Protein AF-A0A1J7IAU1-F1 (afdb_monomer_lite)

InterPro domains:
  IPR002076 ELO family [PF01151] (78-174)

Foldseek 3Di:
DDDPPPDDPDDLVVVLVVLLVVLVVLLVVLLVCCVVPNADPCLLVVLLVCLVVLLVVLVVLLVCLVVPDPVCLLVSLVVLLVVLSVCSVNSSSCSNRVHDDDPVNVVCSSCVSVVSCCDRNPVNPPVSLLSSLVSVLSSLVSCVSNPVVVSVVVNVVSVVVSVVVVVVSVVVVVVVVVVVVVVVVVVVVVVVVVVCVVVVD

pLDDT: mean 90.53, std 12.37, range [31.61, 98.25]

Secondary structure (DSSP, 8-state):
--------SS-HHHHHHHHHHHHHHHHHHHHHHHHHH---TTHHHHHHHHHHHHHHHHHHHHHHHHT--TTTHHHHHHHHHHHHHHTHHHHHHHHHTTPPPPHHHHHHHHHHHHHHIIIIIIS-TTHHHHHHHHHHHHHHHHHHHHT-GGGGGHHHHHHHHHHHHHHHHHHHHHHHHHHHHHHHHHHHHHHHHHHHHHH--

Radius of gyration: 22.15 Å; chains: 1; bounding box: 59×46×63 Å

Structure (mmCIF, N/CA/C/O backbone):
data_AF-A0A1J7IAU1-F1
#
_entry.id   AF-A0A1J7IAU1-F1
#
loop_
_atom_site.group_PDB
_atom_site.id
_atom_site.type_symbol
_atom_site.label_atom_id
_atom_site.label_alt_id
_atom_site.label_comp_id
_atom_site.label_asym_id
_atom_site.label_entity_id
_atom_site.label_seq_id
_atom_site.pdbx_PDB_ins_code
_atom_site.Cartn_x
_atom_site.Cartn_y
_atom_site.Cartn_z
_atom_site.occupancy
_atom_site.B_iso_or_equiv
_atom_site.auth_seq_id
_atom_site.auth_comp_id
_atom_site.auth_asym_id
_atom_site.auth_atom_id
_atom_site.pdbx_PDB_model_num
ATOM 1 N N . MET A 1 1 ? 28.332 2.937 -19.227 1.00 37.44 1 MET A N 1
ATOM 2 C CA . MET A 1 1 ? 28.178 3.819 -18.052 1.00 37.44 1 MET A CA 1
ATOM 3 C C . MET A 1 1 ? 27.696 2.945 -16.903 1.00 37.44 1 MET A C 1
ATOM 5 O O . MET A 1 1 ? 26.558 2.497 -16.932 1.00 37.44 1 MET A O 1
ATOM 9 N N . GLN A 1 2 ? 28.599 2.550 -16.002 1.00 31.61 2 GLN A N 1
ATOM 10 C CA . GLN A 1 2 ? 28.252 1.705 -14.857 1.00 31.61 2 GLN A CA 1
ATOM 11 C C . GLN A 1 2 ? 27.422 2.539 -13.883 1.00 31.61 2 GLN A C 1
ATOM 13 O O . GLN A 1 2 ? 27.895 3.551 -13.377 1.00 31.61 2 GLN A O 1
ATOM 18 N N . VAL A 1 3 ? 26.171 2.137 -13.664 1.00 41.84 3 VAL A N 1
ATOM 19 C CA . VAL A 1 3 ? 25.361 2.666 -12.569 1.00 41.84 3 VAL A CA 1
ATOM 20 C C . VAL A 1 3 ? 26.011 2.163 -11.289 1.00 41.84 3 VAL A C 1
ATOM 22 O O . VAL A 1 3 ? 25.960 0.971 -10.987 1.00 41.84 3 VAL A O 1
ATOM 25 N N . GLU A 1 4 ? 26.681 3.066 -10.585 1.00 38.38 4 GLU A N 1
ATOM 26 C CA . GLU A 1 4 ? 27.197 2.838 -9.245 1.00 38.38 4 GLU A CA 1
ATOM 27 C C . GLU A 1 4 ? 26.042 2.314 -8.381 1.00 38.38 4 GLU A C 1
ATOM 29 O O . GLU A 1 4 ? 25.075 3.026 -8.091 1.00 38.38 4 GLU A O 1
ATOM 34 N N . ARG A 1 5 ? 26.088 1.020 -8.032 1.00 44.56 5 ARG A N 1
ATOM 35 C CA . ARG A 1 5 ? 25.182 0.438 -7.042 1.00 44.56 5 ARG A CA 1
ATOM 36 C C . ARG A 1 5 ? 25.552 1.078 -5.714 1.00 44.56 5 ARG A C 1
ATOM 38 O O . ARG A 1 5 ? 26.423 0.576 -5.011 1.00 44.56 5 ARG A O 1
ATOM 45 N N . THR A 1 6 ? 24.908 2.191 -5.382 1.00 46.19 6 THR A N 1
ATOM 46 C CA . THR A 1 6 ? 24.944 2.739 -4.030 1.00 46.19 6 THR A CA 1
ATOM 47 C C . THR A 1 6 ? 24.434 1.645 -3.096 1.00 46.19 6 THR A C 1
ATOM 49 O O . THR A 1 6 ? 23.254 1.290 -3.089 1.00 46.19 6 THR A O 1
ATOM 52 N N . ALA A 1 7 ? 25.369 1.009 -2.391 1.00 45.41 7 ALA A N 1
ATOM 53 C CA . ALA A 1 7 ? 25.083 -0.062 -1.459 1.00 45.41 7 ALA A CA 1
ATOM 54 C C . ALA A 1 7 ? 24.147 0.494 -0.384 1.00 45.41 7 ALA A C 1
ATOM 56 O O . ALA A 1 7 ? 24.512 1.374 0.395 1.00 45.41 7 ALA A O 1
ATOM 57 N N . ILE A 1 8 ? 22.903 0.025 -0.380 1.00 51.62 8 ILE A N 1
ATOM 58 C CA . ILE A 1 8 ? 21.940 0.389 0.651 1.00 51.62 8 ILE A CA 1
ATOM 59 C C . ILE A 1 8 ? 22.409 -0.305 1.938 1.00 51.62 8 ILE A C 1
ATOM 61 O O . ILE A 1 8 ? 22.539 -1.529 1.928 1.00 51.62 8 ILE A O 1
ATOM 65 N N . PRO A 1 9 ? 22.616 0.413 3.054 1.00 52.91 9 PRO A N 1
ATOM 66 C CA . PRO A 1 9 ? 23.098 -0.186 4.302 1.00 52.91 9 PRO A CA 1
ATOM 67 C C . PRO A 1 9 ? 22.097 -1.150 4.968 1.00 52.91 9 PRO A C 1
ATOM 69 O O . PRO A 1 9 ? 22.443 -1.814 5.939 1.00 52.91 9 PRO A O 1
ATOM 72 N N . TYR A 1 10 ? 20.865 -1.259 4.455 1.00 64.06 10 TYR A N 1
ATOM 73 C CA . TYR A 1 10 ? 19.797 -2.083 5.022 1.00 64.06 10 TYR A CA 1
ATOM 74 C C . TYR A 1 10 ? 19.151 -2.952 3.948 1.00 64.06 10 TYR A C 1
ATOM 76 O O . TYR A 1 10 ? 18.744 -2.448 2.901 1.00 64.06 10 TYR A O 1
ATOM 84 N N . SER A 1 11 ? 19.028 -4.251 4.231 1.00 83.19 11 SER A N 1
ATOM 85 C CA . SER A 1 11 ? 18.347 -5.210 3.360 1.00 83.19 11 SER A CA 1
ATOM 86 C C . SER A 1 11 ? 16.840 -4.919 3.321 1.00 83.19 11 SER A C 1
ATOM 88 O O . SER A 1 11 ? 16.181 -5.078 4.353 1.00 83.19 11 SER A O 1
ATOM 90 N N . PRO A 1 12 ? 16.264 -4.540 2.159 1.00 87.38 12 PRO A N 1
ATOM 91 C CA . PRO A 1 12 ? 14.828 -4.299 2.031 1.00 87.38 12 PRO A CA 1
ATOM 92 C C . PRO A 1 12 ? 13.988 -5.497 2.486 1.00 87.38 12 PRO A C 1
ATOM 94 O O . PRO A 1 12 ? 12.984 -5.306 3.158 1.00 87.38 12 PRO A O 1
ATOM 97 N N . VAL A 1 13 ? 14.456 -6.726 2.232 1.00 92.69 13 VAL A N 1
ATOM 98 C CA . VAL A 1 13 ? 13.825 -7.969 2.711 1.00 92.69 13 VAL A CA 1
ATOM 99 C C . VAL A 1 13 ? 13.744 -8.003 4.236 1.00 92.69 13 VAL A C 1
ATOM 101 O O . VAL A 1 13 ? 12.664 -8.207 4.787 1.00 92.69 13 VAL A O 1
ATOM 104 N N . ALA A 1 14 ? 14.867 -7.782 4.927 1.00 93.06 14 ALA A N 1
ATOM 105 C CA . ALA A 1 14 ? 14.900 -7.784 6.388 1.00 93.06 14 ALA A CA 1
ATOM 106 C C . ALA A 1 14 ? 13.983 -6.695 6.966 1.00 93.06 14 ALA A C 1
ATOM 108 O O . ALA A 1 14 ? 13.225 -6.955 7.899 1.00 93.06 14 ALA A O 1
ATOM 109 N N . THR A 1 15 ? 13.991 -5.493 6.379 1.00 92.25 15 THR A N 1
ATOM 110 C CA . THR A 1 15 ? 13.094 -4.408 6.790 1.00 92.25 15 THR A CA 1
ATOM 111 C C . THR A 1 15 ? 11.623 -4.787 6.602 1.00 92.25 15 THR A C 1
ATOM 113 O O . THR A 1 15 ? 10.848 -4.626 7.545 1.00 92.25 15 THR A O 1
ATOM 116 N N . THR A 1 16 ? 11.224 -5.318 5.441 1.00 95.12 16 THR A N 1
ATOM 117 C CA . THR A 1 16 ? 9.840 -5.760 5.189 1.00 95.12 16 THR A CA 1
ATOM 118 C C . THR A 1 16 ? 9.427 -6.876 6.148 1.00 95.12 16 THR A C 1
ATOM 120 O O . THR A 1 16 ? 8.320 -6.832 6.688 1.00 95.12 16 THR A O 1
ATOM 123 N N . LEU A 1 17 ? 10.317 -7.836 6.425 1.00 96.75 17 LEU A N 1
ATOM 124 C CA . LEU A 1 17 ? 10.063 -8.921 7.373 1.00 96.75 17 LEU A CA 1
ATOM 125 C C . LEU A 1 17 ? 9.806 -8.384 8.781 1.00 96.75 17 LEU A C 1
ATOM 127 O O . LEU A 1 17 ? 8.772 -8.691 9.368 1.00 96.75 17 LEU A O 1
ATOM 131 N N . VAL A 1 18 ? 10.707 -7.546 9.301 1.00 96.62 18 VAL A N 1
ATOM 132 C CA . VAL A 1 18 ? 10.579 -6.964 10.645 1.00 96.62 18 VAL A CA 1
ATOM 133 C C . VAL A 1 18 ? 9.274 -6.184 10.777 1.00 96.62 18 VAL A C 1
ATOM 135 O O . VAL A 1 18 ? 8.532 -6.405 11.730 1.00 96.62 18 VAL A O 1
ATOM 138 N N . HIS A 1 19 ? 8.940 -5.332 9.804 1.00 96.88 19 HIS A N 1
ATOM 139 C CA . HIS A 1 19 ? 7.684 -4.579 9.849 1.00 96.88 19 HIS A CA 1
ATOM 140 C C . HIS A 1 19 ? 6.458 -5.490 9.778 1.00 96.88 19 HIS A C 1
ATOM 142 O O . HIS A 1 19 ? 5.481 -5.231 10.469 1.00 96.88 19 HIS A O 1
ATOM 148 N N . THR A 1 20 ? 6.510 -6.565 8.987 1.00 97.81 20 THR A N 1
ATOM 149 C CA . THR A 1 20 ? 5.417 -7.545 8.898 1.00 97.81 20 THR A CA 1
ATOM 150 C C . THR A 1 20 ? 5.223 -8.282 10.222 1.00 97.81 20 THR A C 1
ATOM 152 O O . THR A 1 20 ? 4.094 -8.421 10.681 1.00 97.81 20 THR A O 1
ATOM 155 N N . LEU A 1 21 ? 6.308 -8.708 10.874 1.00 98.06 21 LEU A N 1
ATOM 156 C CA . LEU A 1 21 ? 6.245 -9.378 12.176 1.00 98.06 21 LEU A CA 1
ATOM 157 C C . LEU A 1 21 ? 5.702 -8.447 13.264 1.00 98.06 21 LEU A C 1
ATOM 159 O O . LEU A 1 21 ? 4.800 -8.831 14.007 1.00 98.06 21 LEU A O 1
ATOM 163 N N . VAL A 1 22 ? 6.204 -7.209 13.320 1.00 98.06 22 VAL A N 1
ATOM 164 C CA . VAL A 1 22 ? 5.699 -6.180 14.241 1.00 98.06 22 VAL A CA 1
ATOM 165 C C . VAL A 1 22 ? 4.220 -5.907 13.975 1.00 98.06 22 VAL A C 1
ATOM 167 O O . VAL A 1 22 ? 3.431 -5.862 14.913 1.00 98.06 22 VAL A O 1
ATOM 170 N N . PHE A 1 23 ? 3.821 -5.782 12.710 1.00 97.75 23 PHE A N 1
ATOM 171 C CA . PHE A 1 23 ? 2.429 -5.587 12.325 1.00 97.75 23 PHE A CA 1
ATOM 172 C C . PHE A 1 23 ? 1.523 -6.731 12.795 1.00 97.75 23 PHE A C 1
ATOM 174 O O . PHE A 1 23 ? 0.514 -6.466 13.444 1.00 97.75 23 PHE A O 1
ATOM 181 N N . VAL A 1 24 ? 1.882 -7.988 12.520 1.00 97.94 24 VAL A N 1
ATOM 182 C CA . VAL A 1 24 ? 1.087 -9.161 12.925 1.00 97.94 24 VAL A CA 1
ATOM 183 C C . VAL A 1 24 ? 0.973 -9.251 14.447 1.00 97.94 24 VAL A C 1
ATOM 185 O O . VAL A 1 24 ? -0.111 -9.523 14.968 1.00 97.94 24 VAL A O 1
ATOM 188 N N . LEU A 1 25 ? 2.060 -8.971 15.172 1.00 98.12 25 LEU A N 1
ATOM 189 C CA . LEU A 1 25 ? 2.049 -8.916 16.632 1.00 98.12 25 LEU A CA 1
ATOM 190 C C . LEU A 1 25 ? 1.088 -7.832 17.143 1.00 98.12 25 LEU A C 1
ATOM 192 O O . LEU A 1 25 ? 0.209 -8.124 17.953 1.00 98.12 25 LEU A O 1
ATOM 196 N N . LEU A 1 26 ? 1.220 -6.598 16.647 1.00 97.69 26 LEU A N 1
ATOM 197 C CA . LEU A 1 26 ? 0.366 -5.475 17.043 1.00 97.69 26 LEU A CA 1
ATOM 198 C C . LEU A 1 26 ? -1.101 -5.727 16.706 1.00 97.69 26 LEU A C 1
ATOM 200 O O . LEU A 1 26 ? -1.972 -5.442 17.525 1.00 97.69 26 LEU A O 1
ATOM 204 N N . TRP A 1 27 ? -1.381 -6.285 15.530 1.00 97.19 27 TRP A N 1
ATOM 205 C CA . TRP A 1 27 ? -2.735 -6.651 15.142 1.00 97.19 27 TRP A CA 1
ATOM 206 C C . TRP A 1 27 ? -3.300 -7.704 16.098 1.00 97.19 27 TRP A C 1
ATOM 208 O O . TRP A 1 27 ? -4.385 -7.505 16.634 1.00 97.19 27 TRP A O 1
ATOM 218 N N . THR A 1 28 ? -2.555 -8.766 16.406 1.00 96.25 28 THR A N 1
ATOM 219 C CA . THR A 1 28 ? -3.011 -9.813 17.336 1.00 96.25 28 THR A CA 1
ATOM 220 C C . THR A 1 28 ? -3.329 -9.242 18.721 1.00 96.25 28 THR A C 1
ATOM 222 O O . THR A 1 28 ? -4.386 -9.532 19.285 1.00 96.25 28 THR A O 1
ATOM 225 N N . ILE A 1 29 ? -2.454 -8.377 19.246 1.00 96.44 29 ILE A N 1
ATOM 226 C CA . ILE A 1 29 ? -2.650 -7.704 20.537 1.00 96.44 29 ILE A CA 1
ATOM 227 C C . ILE A 1 29 ? -3.893 -6.807 20.502 1.00 96.44 29 ILE A C 1
ATOM 229 O O . ILE A 1 29 ? -4.738 -6.895 21.393 1.00 96.44 29 ILE A O 1
ATOM 233 N N . LEU A 1 30 ? -4.031 -5.959 19.479 1.00 95.44 30 LEU A N 1
ATOM 234 C CA . LEU A 1 30 ? -5.175 -5.054 19.347 1.00 95.44 30 LEU A CA 1
ATOM 235 C C . LEU A 1 30 ? -6.486 -5.810 19.155 1.00 95.44 30 LEU A C 1
ATOM 237 O O . LEU A 1 30 ? -7.502 -5.394 19.704 1.00 95.44 30 LEU A O 1
ATOM 241 N N . GLN A 1 31 ? -6.467 -6.911 18.406 1.00 94.62 31 GLN A N 1
ATOM 242 C CA . GLN A 1 31 ? -7.638 -7.748 18.183 1.00 94.62 31 GLN A CA 1
ATOM 243 C C . GLN A 1 31 ? -8.091 -8.354 19.504 1.00 94.62 31 GLN A C 1
ATOM 245 O O . GLN A 1 31 ? -9.257 -8.211 19.859 1.00 94.62 31 GLN A O 1
ATOM 250 N N . HIS A 1 32 ? -7.164 -8.955 20.255 1.00 94.69 32 HIS A N 1
ATOM 251 C CA . HIS A 1 32 ? -7.456 -9.515 21.569 1.00 94.69 32 HIS A CA 1
ATOM 252 C C . HIS A 1 32 ? -7.977 -8.448 22.541 1.00 94.69 32 HIS A C 1
ATOM 254 O O . HIS A 1 32 ? -8.971 -8.662 23.234 1.00 94.69 32 HIS A O 1
ATOM 260 N N . TYR A 1 33 ? -7.349 -7.269 22.567 1.00 94.69 33 TYR A N 1
ATOM 261 C CA . TYR A 1 33 ? -7.807 -6.165 23.403 1.00 94.69 33 TYR A CA 1
ATOM 262 C C . TYR A 1 33 ? -9.226 -5.725 23.030 1.00 94.69 33 TYR A C 1
ATOM 264 O O . TYR A 1 33 ? -10.085 -5.664 23.907 1.00 94.69 33 TYR A O 1
ATOM 272 N N . ALA A 1 34 ? -9.483 -5.462 21.745 1.00 93.31 34 ALA A N 1
ATOM 273 C CA . ALA A 1 34 ? -10.767 -4.966 21.261 1.00 93.31 34 ALA A CA 1
ATOM 274 C C . ALA A 1 34 ? -11.903 -5.975 21.476 1.00 93.31 34 ALA A C 1
ATOM 276 O O . ALA A 1 34 ? -13.028 -5.571 21.765 1.00 93.31 34 ALA A O 1
ATOM 277 N N . THR A 1 35 ? -11.623 -7.281 21.385 1.00 92.31 35 THR A N 1
ATOM 278 C CA . THR A 1 35 ? -12.614 -8.324 21.694 1.00 92.31 35 THR A CA 1
ATOM 279 C C . THR A 1 35 ? -12.914 -8.433 23.184 1.00 92.31 35 THR A C 1
ATOM 281 O O . THR A 1 35 ? -14.044 -8.743 23.544 1.00 92.31 35 THR A O 1
ATOM 284 N N . SER A 1 36 ? -11.928 -8.172 24.045 1.00 94.69 36 SER A N 1
ATOM 285 C CA . SER A 1 36 ? -12.069 -8.329 25.499 1.00 94.69 36 SER A CA 1
ATOM 286 C C . SER A 1 36 ? -12.600 -7.069 26.194 1.00 94.69 36 SER A C 1
ATOM 288 O O . SER A 1 36 ? -13.332 -7.173 27.171 1.00 94.69 36 SER A O 1
ATOM 290 N N . HIS A 1 37 ? -12.248 -5.880 25.699 1.00 94.81 37 HIS A N 1
ATOM 291 C CA . HIS A 1 37 ? -12.531 -4.592 26.352 1.00 94.81 37 HIS A CA 1
ATOM 292 C C . HIS A 1 37 ? -13.405 -3.654 25.506 1.00 94.81 37 HIS A C 1
ATOM 294 O O . HIS A 1 37 ? -13.801 -2.588 25.976 1.00 94.81 37 HIS A O 1
ATOM 300 N N . GLY A 1 38 ? -13.722 -4.037 24.267 1.00 93.38 38 GLY A N 1
ATOM 301 C CA . GLY A 1 38 ? -14.431 -3.189 23.315 1.00 93.38 38 GLY A CA 1
ATOM 302 C C . GLY A 1 38 ? -13.515 -2.218 22.552 1.00 93.38 38 GLY A C 1
ATOM 303 O O . GLY A 1 38 ? -12.299 -2.182 22.756 1.00 93.38 38 GLY A O 1
ATOM 304 N N . PRO A 1 39 ? -14.085 -1.438 21.616 1.00 94.56 39 PRO A N 1
ATOM 305 C CA . PRO A 1 39 ? -13.323 -0.547 20.747 1.00 94.56 39 PRO A CA 1
ATOM 306 C C . PRO A 1 39 ? -12.791 0.687 21.477 1.00 94.56 39 PRO A C 1
ATOM 308 O O . PRO A 1 39 ? -13.434 1.234 22.373 1.00 94.56 39 PRO A O 1
ATOM 311 N N . PHE A 1 40 ? -11.668 1.221 20.997 1.00 93.69 40 PHE A N 1
ATOM 312 C CA . PHE A 1 40 ? -11.156 2.502 21.476 1.00 93.69 40 PHE A CA 1
ATOM 313 C C . PHE A 1 40 ? -12.093 3.645 21.038 1.00 93.69 40 PHE A C 1
ATOM 315 O O . PHE A 1 40 ? -12.313 3.823 19.832 1.00 93.69 40 PHE A O 1
ATOM 322 N N . PRO A 1 41 ? -12.585 4.498 21.959 1.00 90.56 41 PRO A N 1
ATOM 323 C CA . PRO A 1 41 ? -13.563 5.544 21.631 1.00 90.56 41 PRO A CA 1
ATOM 324 C C . PRO A 1 41 ? -13.095 6.530 20.549 1.00 90.56 41 PRO A C 1
ATOM 326 O O . PRO A 1 41 ? -13.892 7.053 19.769 1.00 90.56 41 PRO A O 1
ATOM 329 N N . VAL A 1 42 ? -11.785 6.779 20.481 1.00 93.75 42 VAL A N 1
ATOM 330 C CA . VAL A 1 42 ? -11.178 7.774 19.584 1.00 93.75 42 VAL A CA 1
ATOM 331 C C . VAL A 1 42 ? -10.729 7.162 18.246 1.00 93.75 42 VAL A C 1
ATOM 333 O O . VAL A 1 42 ? -10.524 7.898 17.279 1.00 93.75 42 VAL A O 1
ATOM 336 N N . ALA A 1 43 ? -10.655 5.829 18.124 1.00 93.62 43 ALA A N 1
ATOM 337 C CA . ALA A 1 43 ? -10.091 5.160 16.945 1.00 93.62 43 ALA A CA 1
ATOM 338 C C . ALA A 1 43 ? -10.793 5.544 15.636 1.00 93.62 43 ALA A C 1
ATOM 340 O O . ALA A 1 43 ? -10.133 5.791 14.630 1.00 93.62 43 ALA A O 1
ATOM 341 N N . ARG A 1 44 ? -12.124 5.694 15.646 1.00 92.06 44 ARG A N 1
ATOM 342 C CA . ARG A 1 44 ? -12.883 6.120 14.455 1.00 92.06 44 ARG A CA 1
ATOM 343 C C . ARG A 1 44 ? -12.525 7.536 14.001 1.00 92.06 44 ARG A C 1
ATOM 345 O O . ARG A 1 44 ? -12.490 7.801 12.803 1.00 92.06 44 ARG A O 1
ATOM 352 N N . ARG A 1 45 ? -12.269 8.453 14.942 1.00 94.00 45 ARG A N 1
ATOM 353 C CA . ARG A 1 45 ? -11.871 9.835 14.623 1.00 94.00 45 ARG A CA 1
ATOM 354 C C . ARG A 1 45 ? -10.450 9.866 14.068 1.00 94.00 45 ARG A C 1
ATOM 356 O O . ARG A 1 45 ? -10.225 10.514 13.052 1.00 94.00 45 ARG A O 1
ATOM 363 N N . ILE A 1 46 ? -9.537 9.117 14.690 1.00 94.31 46 ILE A N 1
ATOM 364 C CA . ILE A 1 46 ? -8.154 8.968 14.218 1.00 94.31 46 ILE A CA 1
ATOM 365 C C . ILE A 1 46 ? -8.130 8.362 12.816 1.00 94.31 46 ILE A C 1
ATOM 367 O O . ILE A 1 46 ? -7.487 8.925 11.941 1.00 94.31 46 ILE A O 1
ATOM 371 N N . SER A 1 47 ? -8.882 7.284 12.574 1.00 94.56 47 SER A N 1
ATOM 372 C CA . SER A 1 47 ? -8.970 6.644 11.256 1.00 94.56 47 SER A CA 1
ATOM 373 C C . SER A 1 47 ? -9.465 7.623 10.187 1.00 94.56 47 SER A C 1
ATOM 375 O O . SER A 1 47 ? -8.837 7.759 9.143 1.00 94.56 47 SER A O 1
ATOM 377 N N . LYS A 1 48 ? -10.524 8.400 10.460 1.00 95.56 48 LYS A N 1
ATOM 378 C CA . LYS A 1 48 ? -10.993 9.438 9.524 1.00 95.56 48 LYS A CA 1
ATOM 379 C C . LYS A 1 48 ? -9.926 10.490 9.229 1.00 95.56 48 LYS A C 1
ATOM 381 O O . LYS A 1 48 ? -9.702 10.800 8.064 1.00 95.56 48 LYS A O 1
ATOM 386 N N . LEU A 1 49 ? -9.276 11.031 10.262 1.00 95.81 49 LEU A N 1
ATOM 387 C CA . LEU A 1 49 ? -8.225 12.035 10.088 1.00 95.81 49 LEU A CA 1
ATOM 388 C C . LEU A 1 49 ? -7.046 11.474 9.284 1.00 95.81 49 LEU A C 1
ATOM 390 O O . LEU A 1 49 ? -6.593 12.112 8.338 1.00 95.81 49 LEU A O 1
ATOM 394 N N . HIS A 1 50 ? -6.601 10.264 9.625 1.00 95.81 50 HIS A N 1
ATOM 395 C CA . HIS A 1 50 ? -5.582 9.516 8.893 1.00 95.81 50 HIS A CA 1
ATOM 396 C C . HIS A 1 50 ? -5.946 9.390 7.415 1.00 95.81 50 HIS A C 1
ATOM 398 O O . HIS A 1 50 ? -5.165 9.804 6.568 1.00 95.81 50 HIS A O 1
ATOM 404 N N . ASN A 1 51 ? -7.162 8.938 7.102 1.00 97.00 51 ASN A N 1
ATOM 405 C CA . ASN A 1 51 ? -7.622 8.783 5.723 1.00 97.00 51 ASN A CA 1
ATOM 406 C C . ASN A 1 51 ? -7.648 10.121 4.961 1.00 97.00 51 ASN A C 1
ATOM 408 O O . ASN A 1 51 ? -7.206 10.182 3.816 1.00 97.00 51 ASN A O 1
ATOM 412 N N . ILE A 1 52 ? -8.090 11.219 5.587 1.00 97.31 52 ILE A N 1
ATOM 413 C CA . ILE A 1 52 ? -8.061 12.554 4.960 1.00 97.31 52 ILE A CA 1
ATOM 414 C C . ILE A 1 52 ? -6.623 12.959 4.620 1.00 97.31 52 ILE A C 1
ATOM 416 O O . ILE A 1 52 ? -6.326 13.314 3.478 1.00 97.31 52 ILE A O 1
ATOM 420 N N . LEU A 1 53 ? -5.718 12.885 5.598 1.00 96.56 53 LEU A N 1
ATOM 421 C CA . LEU A 1 53 ? -4.317 13.258 5.405 1.00 96.56 53 LEU A CA 1
ATOM 422 C C . LEU A 1 53 ? -3.655 12.374 4.348 1.00 96.56 53 LEU A C 1
ATOM 424 O O . LEU A 1 53 ? -2.941 12.865 3.477 1.00 96.56 53 LEU A O 1
ATOM 428 N N . TYR A 1 54 ? -3.928 11.075 4.386 1.00 96.31 54 TYR A N 1
ATOM 429 C CA . TYR A 1 54 ? -3.331 10.119 3.473 1.00 96.31 54 TYR A CA 1
ATOM 430 C C . TYR A 1 54 ? -3.837 10.289 2.037 1.00 96.31 54 TYR A C 1
ATOM 432 O O . TYR A 1 54 ? -3.044 10.233 1.097 1.00 96.31 54 TYR A O 1
ATOM 440 N N . SER A 1 55 ? -5.121 10.615 1.858 1.00 97.25 55 SER A N 1
ATOM 441 C CA . SER A 1 55 ? -5.676 11.031 0.567 1.00 97.25 55 SER A CA 1
ATOM 442 C C . SER A 1 55 ? -4.918 12.222 -0.020 1.00 97.25 55 SER A C 1
ATOM 444 O O . SER A 1 55 ? -4.570 12.199 -1.200 1.00 97.25 55 SER A O 1
ATOM 446 N N . ILE A 1 56 ? -4.648 13.252 0.791 1.00 96.88 56 ILE A N 1
ATOM 447 C CA . ILE A 1 56 ? -3.929 14.458 0.357 1.00 96.88 56 ILE A CA 1
ATOM 448 C C . ILE A 1 56 ? -2.477 14.115 0.014 1.00 96.88 56 ILE A C 1
ATOM 450 O O . ILE A 1 56 ? -1.991 14.510 -1.042 1.00 96.88 56 ILE A O 1
ATOM 454 N N . LEU A 1 57 ? -1.796 13.335 0.859 1.00 96.25 57 LEU A N 1
ATOM 455 C CA . LEU A 1 57 ? -0.405 12.925 0.645 1.00 96.25 57 LEU A CA 1
ATOM 456 C C . LEU A 1 57 ? -0.224 12.034 -0.592 1.00 96.25 57 LEU A C 1
ATOM 458 O O . LEU A 1 57 ? 0.854 12.031 -1.184 1.00 96.25 57 LEU A O 1
ATOM 462 N N . ASN A 1 58 ? -1.259 11.306 -1.018 1.00 95.94 58 ASN A N 1
ATOM 463 C CA . ASN A 1 58 ? -1.222 10.494 -2.236 1.00 95.94 58 ASN A CA 1
ATOM 464 C C . ASN A 1 58 ? -1.174 11.319 -3.531 1.00 95.94 58 ASN A C 1
ATOM 466 O O . ASN A 1 58 ? -0.639 10.835 -4.525 1.00 95.94 58 ASN A O 1
ATOM 470 N N . ILE A 1 59 ? -1.603 12.584 -3.524 1.00 96.75 59 ILE A N 1
ATOM 471 C CA . ILE A 1 59 ? -1.529 13.468 -4.700 1.00 96.75 59 ILE A CA 1
ATOM 472 C C . ILE A 1 59 ? -0.074 13.790 -5.101 1.00 96.75 59 ILE A C 1
ATOM 474 O O . ILE A 1 59 ? 0.307 13.490 -6.235 1.00 96.75 59 ILE A O 1
ATOM 478 N N . PRO A 1 60 ? 0.794 14.339 -4.224 1.00 96.12 60 PRO A N 1
ATOM 479 C CA . PRO A 1 60 ? 2.190 14.581 -4.582 1.00 96.12 60 PRO A CA 1
ATOM 480 C C . PRO A 1 60 ? 2.963 13.281 -4.837 1.00 96.12 60 PRO A C 1
ATOM 482 O O . PRO A 1 60 ? 3.892 13.280 -5.639 1.00 96.12 60 PRO A O 1
ATOM 485 N N . ARG A 1 61 ? 2.570 12.153 -4.225 1.00 94.12 61 ARG A N 1
ATOM 486 C CA . ARG A 1 61 ? 3.151 10.830 -4.527 1.00 94.12 61 ARG A CA 1
ATOM 487 C C . ARG A 1 61 ? 2.813 10.367 -5.942 1.00 94.12 61 ARG A C 1
ATOM 489 O O . ARG A 1 61 ? 3.683 9.834 -6.623 1.00 94.12 61 ARG A O 1
ATOM 496 N N . LEU A 1 62 ? 1.583 10.602 -6.399 1.00 96.62 62 LEU A N 1
ATOM 497 C CA . LEU A 1 62 ? 1.204 10.354 -7.786 1.00 96.62 62 LEU A CA 1
ATOM 498 C C . LEU A 1 62 ? 2.061 11.203 -8.733 1.00 96.62 62 LEU A C 1
ATOM 500 O O . LEU A 1 62 ? 2.620 10.672 -9.688 1.00 96.62 62 LEU A O 1
ATOM 504 N N . GLY A 1 63 ? 2.241 12.489 -8.412 1.00 94.88 63 GLY A N 1
ATOM 505 C CA . GLY A 1 63 ? 3.158 13.375 -9.133 1.00 94.88 63 GLY A CA 1
ATOM 506 C C . GLY A 1 63 ? 4.592 12.839 -9.165 1.00 94.88 63 GLY A C 1
ATOM 507 O O . GLY A 1 63 ? 5.191 12.772 -10.231 1.00 94.88 63 GLY A O 1
ATOM 508 N N . LEU A 1 64 ? 5.119 12.375 -8.028 1.00 95.12 64 LEU A N 1
ATOM 509 C CA . LEU A 1 64 ? 6.454 11.776 -7.940 1.00 95.12 64 LEU A CA 1
ATOM 510 C C . LEU A 1 64 ? 6.606 10.559 -8.862 1.00 95.12 64 LEU A C 1
ATOM 512 O O . LEU A 1 64 ? 7.633 10.432 -9.520 1.00 95.12 64 LEU A O 1
ATOM 516 N N . ILE A 1 65 ? 5.607 9.676 -8.930 1.00 95.12 65 ILE A N 1
ATOM 517 C CA . ILE A 1 65 ? 5.652 8.494 -9.805 1.00 95.12 65 ILE A CA 1
ATOM 518 C C . ILE A 1 65 ? 5.624 8.920 -11.275 1.00 95.12 65 ILE A C 1
ATOM 520 O O . ILE A 1 65 ? 6.492 8.508 -12.046 1.00 95.12 65 ILE A O 1
ATOM 524 N N . LEU A 1 66 ? 4.663 9.766 -11.655 1.00 94.94 66 LEU A N 1
ATOM 525 C CA . LEU A 1 66 ? 4.452 10.185 -13.045 1.00 94.94 66 LEU A CA 1
ATOM 526 C C . LEU A 1 66 ? 5.604 11.035 -13.593 1.00 94.94 66 LEU A C 1
ATOM 528 O O . LEU A 1 66 ? 5.933 10.934 -14.770 1.00 94.94 66 LEU A O 1
ATOM 532 N N . LEU A 1 67 ? 6.226 11.849 -12.739 1.00 93.75 67 LEU A N 1
ATOM 533 C CA . LEU A 1 67 ? 7.296 12.778 -13.110 1.00 93.75 67 LEU A CA 1
ATOM 534 C C . LEU A 1 67 ? 8.692 12.248 -12.758 1.00 93.75 67 LEU A C 1
ATOM 536 O O . LEU A 1 67 ? 9.678 12.979 -12.871 1.00 93.75 67 LEU A O 1
ATOM 540 N N . SER A 1 68 ? 8.803 10.993 -12.311 1.00 90.81 68 SER A N 1
ATOM 541 C CA . SER A 1 68 ? 10.103 10.416 -11.976 1.00 90.81 68 SER A CA 1
ATOM 542 C C . SER A 1 68 ? 11.001 10.302 -13.217 1.00 90.81 68 SER A C 1
ATOM 544 O O . SER A 1 68 ? 10.638 9.730 -14.248 1.00 90.81 68 SER A O 1
ATOM 546 N N . SER A 1 69 ? 12.217 10.827 -13.110 1.00 89.12 69 SER A N 1
ATOM 547 C CA . SER A 1 69 ? 13.295 10.669 -14.082 1.00 89.12 69 SER A CA 1
ATOM 548 C C . SER A 1 69 ? 14.169 9.467 -13.703 1.00 89.12 69 SER A C 1
ATOM 550 O O . SER A 1 69 ? 14.105 8.986 -12.569 1.00 89.12 69 SER A O 1
ATOM 552 N N . PRO A 1 70 ? 15.042 8.975 -14.597 1.00 87.50 70 PRO A N 1
ATOM 553 C CA . PRO A 1 70 ? 15.966 7.890 -14.259 1.00 87.50 70 PRO A CA 1
ATOM 554 C C . PRO A 1 70 ? 16.829 8.165 -13.015 1.00 87.50 70 PRO A C 1
ATOM 556 O O . PRO A 1 70 ? 17.267 7.231 -12.355 1.00 87.50 70 PRO A O 1
ATOM 559 N N . HIS A 1 71 ? 17.055 9.439 -12.670 1.00 86.19 71 HIS A N 1
ATOM 560 C CA . HIS A 1 71 ? 17.897 9.835 -11.537 1.00 86.19 71 H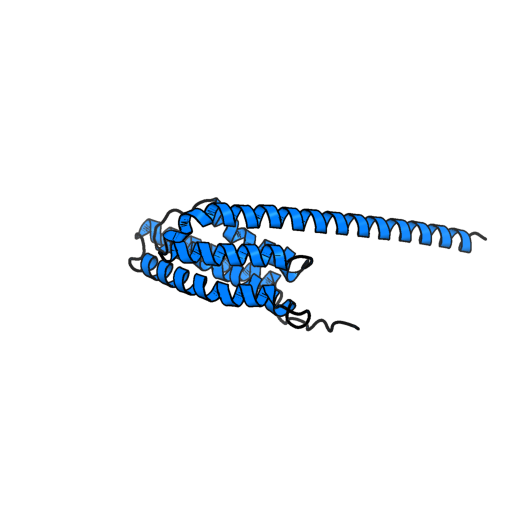IS A CA 1
ATOM 561 C C . HIS A 1 71 ? 17.182 9.691 -10.185 1.00 86.19 71 HIS A C 1
ATOM 563 O O . HIS A 1 71 ? 17.830 9.432 -9.175 1.00 86.19 71 HIS A O 1
ATOM 569 N N . ASN A 1 72 ? 15.853 9.847 -10.144 1.00 90.06 72 ASN A N 1
ATOM 570 C CA . ASN A 1 72 ? 15.061 9.752 -8.911 1.00 90.06 72 ASN A CA 1
ATOM 571 C C . ASN A 1 72 ? 14.129 8.525 -8.874 1.00 90.06 72 ASN A C 1
ATOM 573 O O . ASN A 1 72 ? 13.457 8.303 -7.868 1.00 90.06 72 ASN A O 1
ATOM 577 N N . ASP A 1 73 ? 14.115 7.709 -9.931 1.00 91.75 73 ASP A N 1
ATOM 578 C CA . ASP A 1 73 ? 13.262 6.527 -10.063 1.00 91.75 73 ASP A CA 1
ATOM 579 C C . ASP A 1 73 ? 13.434 5.553 -8.888 1.00 91.75 73 ASP A C 1
ATOM 581 O O . ASP A 1 73 ? 12.455 5.094 -8.302 1.00 91.75 73 ASP A O 1
ATOM 585 N N . PHE A 1 74 ? 14.674 5.304 -8.468 1.00 91.69 74 PHE A N 1
ATOM 586 C CA . PHE A 1 74 ? 14.950 4.443 -7.320 1.00 91.69 74 PHE A CA 1
ATOM 587 C C . PHE A 1 74 ? 14.358 4.988 -6.009 1.00 91.69 74 PHE A C 1
ATOM 589 O O . PHE A 1 74 ? 13.784 4.240 -5.215 1.00 91.69 74 PHE A O 1
ATOM 596 N N . LEU A 1 75 ? 14.449 6.303 -5.790 1.00 92.00 75 LEU A N 1
ATOM 597 C CA . LEU A 1 75 ? 13.849 6.949 -4.625 1.00 92.00 75 LEU A CA 1
ATOM 598 C C . LEU A 1 75 ? 12.317 6.865 -4.678 1.00 92.00 75 LEU A C 1
ATOM 600 O O . LEU A 1 75 ? 11.697 6.518 -3.673 1.00 92.00 75 LEU A O 1
ATOM 604 N N . ALA A 1 76 ? 11.714 7.115 -5.844 1.00 95.12 76 ALA A N 1
ATOM 605 C CA . ALA A 1 76 ? 10.270 7.008 -6.046 1.00 95.12 76 ALA A CA 1
ATOM 606 C C . ALA A 1 76 ? 9.758 5.591 -5.740 1.00 95.12 76 ALA A C 1
ATOM 608 O O . ALA A 1 76 ? 8.781 5.429 -5.006 1.00 95.12 76 ALA A O 1
ATOM 609 N N . ARG A 1 77 ? 10.471 4.563 -6.212 1.00 95.44 77 ARG A N 1
ATOM 610 C CA . ARG A 1 77 ? 10.191 3.151 -5.918 1.00 95.44 77 ARG A CA 1
ATOM 611 C C . ARG A 1 77 ? 10.285 2.819 -4.434 1.00 95.44 77 ARG A C 1
ATOM 613 O O . ARG A 1 77 ? 9.401 2.159 -3.890 1.00 95.44 77 ARG A O 1
ATOM 620 N N . ARG A 1 78 ? 11.335 3.294 -3.757 1.00 93.94 78 ARG A N 1
ATOM 621 C CA . ARG A 1 78 ? 11.501 3.095 -2.309 1.00 93.94 78 ARG A CA 1
ATOM 622 C C . ARG A 1 78 ? 10.386 3.747 -1.514 1.00 93.94 78 ARG A C 1
ATOM 624 O O . ARG A 1 78 ? 9.830 3.103 -0.631 1.00 93.94 78 ARG A O 1
ATOM 631 N N . ILE A 1 79 ? 10.044 4.990 -1.838 1.00 94.94 79 ILE A N 1
ATOM 632 C CA . ILE A 1 79 ? 8.934 5.698 -1.198 1.00 94.94 79 ILE A CA 1
ATOM 633 C C . ILE A 1 79 ? 7.634 4.920 -1.417 1.00 94.94 79 ILE A C 1
ATOM 635 O O . ILE A 1 79 ? 6.936 4.634 -0.448 1.00 94.94 79 ILE A O 1
ATOM 639 N N . TYR A 1 80 ? 7.352 4.499 -2.654 1.00 96.31 80 TYR A N 1
ATOM 640 C CA . TYR A 1 80 ? 6.176 3.694 -2.984 1.00 96.31 80 TYR A CA 1
ATOM 641 C C . TYR A 1 80 ? 6.091 2.398 -2.163 1.00 96.31 80 TYR A C 1
ATOM 643 O O . TYR A 1 80 ? 5.027 2.076 -1.642 1.00 96.31 80 TYR A O 1
ATOM 651 N N . HIS A 1 81 ? 7.199 1.673 -2.002 1.00 96.75 81 HIS A N 1
ATOM 652 C CA . HIS A 1 81 ? 7.240 0.456 -1.189 1.00 96.75 81 HIS A CA 1
ATOM 653 C C . HIS A 1 81 ? 7.028 0.736 0.310 1.00 96.75 81 HIS A C 1
ATOM 655 O O . HIS A 1 81 ? 6.216 0.072 0.953 1.00 96.75 81 HIS A O 1
ATOM 661 N N . LEU A 1 82 ? 7.702 1.748 0.868 1.00 95.81 82 LEU A N 1
ATOM 662 C CA . LEU A 1 82 ? 7.563 2.123 2.284 1.00 95.81 82 LEU A CA 1
ATOM 663 C C . LEU A 1 82 ? 6.133 2.543 2.636 1.00 95.81 82 LEU A C 1
ATOM 665 O O . LEU A 1 82 ? 5.646 2.255 3.726 1.00 95.81 82 LEU A O 1
ATOM 669 N N . ILE A 1 83 ? 5.440 3.181 1.697 1.00 96.25 83 ILE A N 1
ATOM 670 C CA . ILE A 1 83 ? 4.027 3.539 1.823 1.00 96.25 83 ILE A CA 1
ATOM 671 C C . ILE A 1 83 ? 3.165 2.290 2.025 1.00 96.25 83 ILE A C 1
ATOM 673 O O . ILE A 1 83 ? 2.311 2.313 2.902 1.00 96.25 83 ILE A O 1
ATOM 677 N N . ARG A 1 84 ? 3.429 1.177 1.327 1.00 96.06 84 ARG A N 1
ATOM 678 C CA . ARG A 1 84 ? 2.681 -0.083 1.531 1.00 96.06 84 ARG A CA 1
ATOM 679 C C . ARG A 1 84 ? 2.895 -0.692 2.901 1.00 96.06 84 ARG A C 1
ATOM 681 O O . ARG A 1 84 ? 1.974 -1.275 3.454 1.00 96.06 84 ARG A O 1
ATOM 688 N N . ILE A 1 85 ? 4.089 -0.531 3.460 1.00 96.56 85 ILE A N 1
ATOM 689 C CA . ILE A 1 85 ? 4.353 -0.917 4.849 1.00 96.56 85 ILE A CA 1
ATOM 690 C C . ILE A 1 85 ? 3.569 -0.009 5.805 1.00 96.56 85 ILE A C 1
ATOM 692 O O . ILE A 1 85 ? 2.982 -0.488 6.767 1.00 96.56 85 ILE A O 1
ATOM 696 N N . TYR A 1 86 ? 3.523 1.297 5.537 1.00 96.88 86 TYR A N 1
ATOM 697 C CA . TYR A 1 86 ? 2.753 2.241 6.347 1.00 96.88 86 TYR A CA 1
ATOM 698 C C . TYR A 1 86 ? 1.242 1.937 6.342 1.00 96.88 86 TYR A C 1
ATOM 700 O O . TYR A 1 86 ? 0.584 2.130 7.363 1.00 96.88 86 TYR A O 1
ATOM 708 N N . GLU A 1 87 ? 0.699 1.404 5.243 1.00 97.12 87 GLU A N 1
ATOM 709 C CA . GLU A 1 87 ? -0.717 1.002 5.123 1.00 97.12 87 GLU A CA 1
ATOM 710 C C . GLU A 1 87 ? -1.124 -0.120 6.096 1.00 97.12 87 GLU A C 1
ATOM 712 O O . GLU A 1 87 ? -2.310 -0.319 6.342 1.00 97.12 87 GLU A O 1
ATOM 717 N N . TYR A 1 88 ? -0.176 -0.780 6.774 1.00 97.56 88 TYR A N 1
ATOM 718 C CA . TYR A 1 88 ? -0.487 -1.623 7.935 1.00 97.56 88 TYR A CA 1
ATOM 719 C C . TYR A 1 88 ? -1.298 -0.892 9.017 1.00 97.56 88 TYR A C 1
ATOM 721 O O . TYR A 1 88 ? -2.115 -1.515 9.700 1.00 97.56 88 TYR A O 1
ATOM 729 N N . LEU A 1 89 ? -1.135 0.429 9.150 1.00 96.62 89 LEU A N 1
ATOM 730 C CA . LEU A 1 89 ? -1.938 1.243 10.063 1.00 96.62 89 LEU A CA 1
ATOM 731 C C . LEU A 1 89 ? -3.438 1.196 9.749 1.00 96.62 89 LEU A C 1
ATOM 733 O O . LEU A 1 89 ? -4.249 1.371 10.659 1.00 96.62 89 LEU A O 1
ATOM 737 N N . ASP A 1 90 ? -3.839 0.915 8.511 1.00 96.06 90 ASP A N 1
ATOM 738 C CA . ASP A 1 90 ? -5.255 0.858 8.154 1.00 96.06 90 ASP A CA 1
ATOM 739 C C . ASP A 1 90 ? -5.939 -0.323 8.850 1.00 96.06 90 ASP A C 1
ATOM 741 O O . ASP A 1 90 ? -6.980 -0.160 9.486 1.00 96.06 90 ASP A O 1
ATOM 745 N N . ILE A 1 91 ? -5.300 -1.496 8.847 1.00 96.50 91 ILE A N 1
ATOM 746 C CA . ILE A 1 91 ? -5.775 -2.672 9.589 1.00 96.50 91 ILE A CA 1
ATOM 747 C C . ILE A 1 91 ? -5.782 -2.393 11.093 1.00 96.50 91 ILE A C 1
ATOM 749 O O . ILE A 1 91 ? -6.770 -2.687 11.767 1.00 96.50 91 ILE A O 1
ATOM 753 N N . LEU A 1 92 ? -4.712 -1.793 11.626 1.00 96.50 92 LEU A N 1
ATOM 754 C CA . LEU A 1 92 ? -4.611 -1.506 13.060 1.00 96.50 92 LEU A CA 1
ATOM 755 C C . LEU A 1 92 ? -5.698 -0.519 13.517 1.00 96.50 92 LEU A C 1
ATOM 757 O O . LEU A 1 92 ? -6.291 -0.710 14.579 1.00 96.50 92 LEU A O 1
ATOM 761 N N . THR A 1 93 ? -6.023 0.498 12.712 1.00 95.25 93 THR A N 1
ATOM 762 C CA . THR A 1 93 ? -7.090 1.461 13.035 1.00 95.25 93 THR A CA 1
ATOM 763 C C . THR A 1 93 ? -8.489 0.856 12.902 1.00 95.25 93 THR A C 1
ATOM 765 O O . THR A 1 93 ? -9.344 1.119 13.753 1.00 95.25 93 THR A O 1
ATOM 768 N N . VAL A 1 94 ? -8.727 0.000 11.900 1.00 93.69 94 VAL A N 1
ATOM 769 C CA . VAL A 1 94 ? -9.977 -0.771 11.766 1.00 93.69 94 VAL A CA 1
ATOM 770 C C . VAL A 1 94 ? -10.166 -1.685 12.976 1.00 93.69 94 VAL A C 1
ATOM 772 O O . VAL A 1 94 ? -11.220 -1.630 13.616 1.00 93.69 94 VAL A O 1
ATOM 775 N N . CYS A 1 95 ? -9.125 -2.429 13.354 1.00 95.19 95 CYS A N 1
ATOM 776 C CA . CYS A 1 95 ? -9.107 -3.292 14.531 1.00 95.19 95 CYS A CA 1
ATOM 777 C C . CYS A 1 95 ? -9.401 -2.503 15.817 1.00 95.19 95 CYS A C 1
ATOM 779 O O . CYS A 1 95 ? -10.306 -2.849 16.574 1.00 95.19 95 CYS A O 1
ATOM 781 N N . ALA A 1 96 ? -8.701 -1.384 16.031 1.00 95.06 96 ALA A N 1
ATOM 782 C CA . ALA A 1 96 ? -8.898 -0.521 17.195 1.00 95.06 96 ALA A CA 1
ATOM 783 C C . ALA A 1 96 ? -10.316 0.080 17.261 1.00 95.06 96 ALA A C 1
ATOM 785 O O . ALA A 1 96 ? -10.833 0.355 18.344 1.00 95.06 96 ALA A O 1
ATOM 786 N N . SER A 1 97 ? -10.970 0.275 16.113 1.00 93.50 97 SER A N 1
ATOM 787 C CA . SER A 1 97 ? -12.355 0.755 16.042 1.00 93.50 97 SER A CA 1
ATOM 788 C C . SER A 1 97 ? -13.413 -0.319 16.335 1.00 93.50 97 SER A C 1
ATOM 790 O O . SER A 1 97 ? -14.605 0.008 16.357 1.00 93.50 97 SER A O 1
ATOM 792 N N . GLY A 1 98 ? -12.989 -1.575 16.537 1.00 89.81 98 GLY A N 1
ATOM 793 C CA . GLY A 1 98 ? -13.851 -2.744 16.731 1.00 89.81 98 GLY A CA 1
ATOM 794 C C . GLY A 1 98 ? -14.628 -3.149 15.480 1.00 89.81 98 GLY A C 1
ATOM 795 O O . GLY A 1 98 ? -15.651 -3.820 15.586 1.00 89.81 98 GLY A O 1
ATOM 796 N N . SER A 1 99 ? -14.193 -2.699 14.302 1.00 88.69 99 SER A N 1
ATOM 797 C CA . SER A 1 99 ? -14.858 -3.029 13.042 1.00 88.69 99 SER A CA 1
ATOM 798 C C . SER A 1 99 ? -14.350 -4.376 12.516 1.00 88.69 99 SER A C 1
ATOM 800 O O . SER A 1 99 ? -13.153 -4.650 12.627 1.00 88.69 99 SER A O 1
ATOM 802 N N . PRO A 1 100 ? -15.217 -5.217 11.921 1.00 89.25 100 PRO A N 1
ATOM 803 C CA . PRO A 1 100 ? -14.782 -6.477 11.334 1.00 89.25 100 PRO A CA 1
ATOM 804 C C . PRO A 1 100 ? -13.823 -6.220 10.168 1.00 89.25 100 PRO A C 1
ATOM 806 O O . PRO A 1 100 ? -14.067 -5.366 9.314 1.00 89.25 100 PRO A O 1
ATOM 809 N N . ILE A 1 101 ? -12.736 -6.986 10.125 1.00 93.06 101 ILE A N 1
ATOM 810 C CA . ILE A 1 101 ? -11.741 -6.915 9.056 1.00 93.06 101 ILE A CA 1
ATOM 811 C C . ILE A 1 101 ? -12.181 -7.856 7.938 1.00 93.06 101 ILE A C 1
ATOM 813 O O . ILE A 1 101 ? -12.282 -9.067 8.129 1.00 93.06 101 ILE A O 1
ATOM 817 N N . ALA A 1 102 ? -12.446 -7.304 6.755 1.00 93.56 102 ALA A N 1
ATOM 818 C CA . ALA A 1 102 ? -12.771 -8.114 5.590 1.00 93.56 102 ALA A CA 1
ATOM 819 C C . ALA A 1 102 ? -11.553 -8.945 5.145 1.00 93.56 102 ALA A C 1
ATOM 821 O O . ALA A 1 102 ? -10.430 -8.441 5.115 1.00 93.56 102 ALA A O 1
ATOM 822 N N . LEU A 1 103 ? -11.775 -10.198 4.728 1.00 94.75 103 LEU A N 1
ATOM 823 C CA . LEU A 1 103 ? -10.689 -11.106 4.333 1.00 94.75 103 LEU A CA 1
ATOM 824 C C . LEU A 1 103 ? -9.816 -10.531 3.208 1.00 94.75 103 LEU A C 1
ATOM 826 O O . LEU A 1 103 ? -8.594 -10.575 3.298 1.00 94.75 103 LEU A O 1
ATOM 830 N N . HIS A 1 104 ? -10.427 -9.954 2.168 1.00 94.06 104 HIS A N 1
ATOM 831 C CA . HIS A 1 104 ? -9.674 -9.364 1.056 1.00 94.06 104 HIS A CA 1
ATOM 832 C C . HIS A 1 104 ? -8.751 -8.227 1.522 1.00 94.06 104 HIS A C 1
ATOM 834 O O . HIS A 1 104 ? -7.647 -8.098 1.012 1.00 94.06 104 HIS A O 1
ATOM 840 N N . PHE A 1 105 ? -9.185 -7.436 2.507 1.00 94.25 105 PHE A N 1
ATOM 841 C CA . PHE A 1 105 ? -8.439 -6.309 3.064 1.00 94.25 105 PHE A CA 1
ATOM 842 C C . PHE A 1 105 ? -7.236 -6.795 3.885 1.00 94.25 105 PHE A C 1
ATOM 844 O O . PHE A 1 105 ? -6.122 -6.310 3.705 1.00 94.25 105 PHE A O 1
ATOM 851 N N . ALA A 1 106 ? -7.444 -7.831 4.703 1.00 95.50 106 ALA A N 1
ATOM 852 C CA . ALA A 1 106 ? -6.386 -8.528 5.430 1.00 95.50 106 ALA A CA 1
ATOM 853 C C . ALA A 1 106 ? -5.324 -9.126 4.496 1.00 95.50 106 ALA A C 1
ATOM 855 O O . ALA A 1 106 ? -4.134 -8.850 4.650 1.00 95.50 106 ALA A O 1
ATOM 856 N N . VAL A 1 107 ? -5.760 -9.928 3.517 1.00 96.81 107 VAL A N 1
ATOM 857 C CA . VAL A 1 107 ? -4.865 -10.570 2.545 1.00 96.81 107 VAL A CA 1
ATOM 858 C C . VAL A 1 107 ? -4.095 -9.509 1.772 1.00 96.81 107 VAL A C 1
ATOM 860 O O . VAL A 1 107 ? -2.871 -9.574 1.717 1.00 96.81 107 VAL A O 1
ATOM 863 N N . HIS A 1 108 ? -4.792 -8.498 1.248 1.00 95.88 108 HIS A N 1
ATOM 864 C CA . HIS A 1 108 ? -4.181 -7.408 0.499 1.00 95.88 108 HIS A CA 1
ATOM 865 C C . HIS A 1 108 ? -3.067 -6.722 1.293 1.00 95.88 108 HIS A C 1
ATOM 867 O O . HIS A 1 108 ? -1.954 -6.597 0.781 1.00 95.88 108 HIS A O 1
ATOM 873 N N . HIS A 1 109 ? -3.321 -6.307 2.536 1.00 96.94 109 HIS A N 1
ATOM 874 C CA . HIS A 1 109 ? -2.301 -5.610 3.315 1.00 96.94 109 HIS A CA 1
ATOM 875 C C . HIS A 1 109 ? -1.153 -6.516 3.737 1.00 96.94 109 HIS A C 1
ATOM 877 O O . HIS A 1 109 ? -0.018 -6.057 3.725 1.00 96.94 109 HIS A O 1
ATOM 883 N N . LEU A 1 110 ? -1.397 -7.800 4.009 1.00 96.75 110 LEU A N 1
ATOM 884 C CA . LEU A 1 110 ? -0.319 -8.734 4.323 1.00 96.75 110 LEU A CA 1
ATOM 885 C C . LEU A 1 110 ? 0.585 -9.009 3.112 1.00 96.75 110 LEU A C 1
ATOM 887 O O . LEU A 1 110 ? 1.797 -9.107 3.270 1.00 96.75 110 LEU A O 1
ATOM 891 N N . THR A 1 111 ? 0.029 -9.126 1.902 1.00 96.81 111 THR A N 1
ATOM 892 C CA . THR A 1 111 ? 0.805 -9.512 0.711 1.00 96.81 111 THR A CA 1
ATOM 893 C C . THR A 1 111 ? 1.421 -8.330 -0.033 1.00 96.81 111 THR A C 1
ATOM 895 O O . THR A 1 111 ? 2.488 -8.469 -0.626 1.00 96.81 111 THR A O 1
ATOM 898 N N . THR A 1 112 ? 0.781 -7.159 -0.038 1.00 96.25 112 THR A N 1
ATOM 899 C CA . THR A 1 112 ? 1.186 -6.029 -0.899 1.00 96.25 112 THR A CA 1
ATOM 900 C C . THR A 1 112 ? 2.603 -5.506 -0.622 1.00 96.25 112 THR A C 1
ATOM 902 O O . THR A 1 112 ? 3.335 -5.259 -1.587 1.00 96.25 112 THR A O 1
ATOM 905 N N . PRO A 1 113 ? 3.078 -5.380 0.633 1.00 97.06 113 PRO A N 1
ATOM 906 C CA . PRO A 1 113 ? 4.470 -5.015 0.896 1.00 97.06 113 PRO A CA 1
ATOM 907 C C . PRO A 1 113 ? 5.466 -5.994 0.264 1.00 97.06 113 PRO A C 1
ATOM 909 O O . PRO A 1 113 ? 6.428 -5.566 -0.367 1.00 97.06 113 PRO A O 1
ATOM 912 N N . TRP A 1 114 ? 5.200 -7.298 0.326 1.00 97.31 114 TRP A N 1
ATOM 913 C CA . TRP A 1 114 ? 6.050 -8.320 -0.293 1.00 97.31 114 TRP A CA 1
ATOM 914 C C . TRP A 1 114 ? 5.990 -8.288 -1.820 1.00 97.31 114 TRP A C 1
ATOM 916 O O . TRP A 1 114 ? 7.021 -8.356 -2.485 1.00 97.31 114 TRP A O 1
ATOM 926 N N . LEU A 1 115 ? 4.800 -8.107 -2.392 1.00 95.06 115 LEU A N 1
ATOM 927 C CA . LEU A 1 115 ? 4.649 -7.981 -3.842 1.00 95.06 115 LEU A CA 1
ATOM 928 C C . LEU A 1 115 ? 5.373 -6.739 -4.374 1.00 95.06 115 LEU A C 1
ATOM 930 O O . LEU A 1 115 ? 6.056 -6.812 -5.393 1.00 95.06 115 LEU A O 1
ATOM 934 N N . THR A 1 116 ? 5.299 -5.610 -3.666 1.00 95.50 116 THR A N 1
ATOM 935 C CA . THR A 1 116 ? 6.020 -4.389 -4.061 1.00 95.50 116 THR A CA 1
ATOM 936 C C . THR A 1 116 ? 7.523 -4.480 -3.822 1.00 95.50 116 THR A C 1
ATOM 938 O O . THR A 1 116 ? 8.290 -3.939 -4.614 1.00 95.50 116 THR A O 1
ATOM 941 N N . LEU A 1 117 ? 7.979 -5.216 -2.810 1.00 95.31 117 LEU A N 1
ATOM 942 C CA . LEU A 1 117 ? 9.393 -5.557 -2.666 1.00 95.31 117 LEU A CA 1
ATOM 943 C C . LEU A 1 117 ? 9.896 -6.291 -3.922 1.00 95.31 117 LEU A C 1
ATOM 945 O O . LEU A 1 117 ? 10.860 -5.858 -4.552 1.00 95.31 117 LEU A O 1
ATOM 949 N N . CYS A 1 118 ? 9.200 -7.349 -4.341 1.00 92.81 118 CYS A N 1
ATOM 950 C CA . CYS A 1 118 ? 9.590 -8.147 -5.501 1.00 92.81 118 CYS A CA 1
ATOM 951 C C . CYS A 1 118 ? 9.470 -7.385 -6.829 1.00 92.81 118 CYS A C 1
ATOM 953 O O . CYS A 1 118 ? 10.410 -7.404 -7.623 1.00 92.81 118 CYS A O 1
ATOM 955 N N . ARG A 1 119 ? 8.339 -6.715 -7.090 1.00 91.56 119 ARG A N 1
ATOM 956 C CA . ARG A 1 119 ? 8.062 -6.097 -8.402 1.00 91.56 119 ARG A CA 1
ATOM 957 C C . ARG A 1 119 ? 8.386 -4.628 -8.532 1.00 91.56 119 ARG A C 1
ATOM 959 O O . ARG A 1 119 ? 8.526 -4.148 -9.645 1.00 91.56 119 ARG A O 1
ATOM 966 N N . VAL A 1 120 ? 8.509 -3.896 -7.436 1.00 93.00 120 VAL A N 1
ATOM 967 C CA . VAL A 1 120 ? 8.887 -2.484 -7.518 1.00 93.00 120 VAL A CA 1
ATOM 968 C C . VAL A 1 120 ? 10.363 -2.325 -7.205 1.00 93.00 120 VAL A C 1
ATOM 970 O O . VAL A 1 120 ? 11.048 -1.638 -7.951 1.00 93.00 120 VAL A O 1
ATOM 973 N N . LEU A 1 121 ? 10.896 -2.984 -6.173 1.00 93.62 121 LEU A N 1
ATOM 974 C CA . LEU A 1 121 ? 12.312 -2.819 -5.821 1.00 93.62 121 LEU A CA 1
ATOM 975 C C . LEU A 1 121 ? 13.250 -3.729 -6.617 1.00 93.62 121 LEU A C 1
ATOM 977 O O . LEU A 1 121 ? 14.255 -3.230 -7.121 1.00 93.62 121 LEU A O 1
ATOM 981 N N . TYR A 1 122 ? 12.935 -5.021 -6.745 1.00 91.12 122 TYR A N 1
ATOM 982 C CA . TYR A 1 122 ? 13.836 -5.976 -7.403 1.00 91.12 122 TYR A CA 1
ATOM 983 C C . TYR A 1 122 ? 13.634 -6.085 -8.918 1.00 91.12 122 TYR A C 1
ATOM 985 O O . TYR A 1 122 ? 14.614 -6.048 -9.654 1.00 91.12 122 TYR A O 1
ATOM 993 N N . ASN A 1 123 ? 12.389 -6.172 -9.390 1.00 90.50 123 ASN A N 1
ATOM 994 C CA . ASN A 1 123 ? 12.066 -6.375 -10.807 1.00 90.50 123 ASN A CA 1
ATOM 995 C C . ASN A 1 123 ? 11.246 -5.202 -11.336 1.00 90.50 123 ASN A C 1
ATOM 997 O O . ASN A 1 123 ? 10.045 -5.337 -11.513 1.00 90.50 123 ASN A O 1
ATOM 1001 N N . SER A 1 124 ? 11.857 -4.030 -11.505 1.00 92.50 124 SER A N 1
ATOM 1002 C CA . SER A 1 124 ? 11.131 -2.759 -11.636 1.00 92.50 124 SER A CA 1
ATOM 1003 C C . SER A 1 124 ? 10.543 -2.445 -13.011 1.00 92.50 124 SER A C 1
ATOM 1005 O O . SER A 1 124 ? 9.945 -1.385 -13.167 1.00 92.50 124 SER A O 1
ATOM 1007 N N . ASP A 1 125 ? 10.695 -3.290 -14.022 1.00 91.06 125 ASP A N 1
ATOM 1008 C CA . ASP A 1 125 ? 10.229 -2.932 -15.364 1.00 91.06 125 ASP A CA 1
ATOM 1009 C C . ASP A 1 125 ? 8.714 -2.683 -15.379 1.00 91.06 125 ASP A C 1
ATOM 1011 O O . ASP A 1 125 ? 7.939 -3.340 -14.677 1.00 91.06 125 ASP A O 1
ATOM 1015 N N . GLY A 1 126 ? 8.298 -1.622 -16.077 1.00 90.12 126 GLY A N 1
ATOM 1016 C CA . GLY A 1 126 ? 6.902 -1.173 -16.161 1.00 90.12 126 GLY A CA 1
ATOM 1017 C C . GLY A 1 126 ? 6.207 -0.800 -14.840 1.00 90.12 126 GLY A C 1
ATOM 1018 O O . GLY A 1 126 ? 5.009 -0.512 -14.860 1.00 90.12 126 GLY A O 1
ATOM 1019 N N . TRP A 1 127 ? 6.918 -0.738 -13.703 1.00 94.19 127 TRP A N 1
ATOM 1020 C CA . TRP A 1 127 ? 6.322 -0.565 -12.365 1.00 94.19 127 TRP A CA 1
ATOM 1021 C C . TRP A 1 127 ? 5.406 0.664 -12.235 1.00 94.19 127 TRP A C 1
ATOM 1023 O O . TRP A 1 127 ? 4.435 0.658 -11.475 1.00 94.19 127 TRP A O 1
ATOM 1033 N N . ARG A 1 128 ? 5.721 1.731 -12.980 1.00 94.69 128 ARG A N 1
ATOM 1034 C CA . ARG A 1 128 ? 5.090 3.053 -12.862 1.00 94.69 128 ARG A CA 1
ATOM 1035 C C . ARG A 1 128 ? 3.605 3.038 -13.185 1.00 94.69 128 ARG A C 1
ATOM 1037 O O . ARG A 1 128 ? 2.855 3.738 -12.518 1.00 94.69 128 ARG A O 1
ATOM 1044 N N . ILE A 1 129 ? 3.176 2.263 -14.183 1.00 93.94 129 ILE A N 1
ATOM 1045 C CA . ILE A 1 129 ? 1.777 2.264 -14.639 1.00 93.94 129 ILE A CA 1
ATOM 1046 C C . ILE A 1 129 ? 0.877 1.699 -13.538 1.00 93.94 129 ILE A C 1
ATOM 1048 O O . ILE A 1 129 ? -0.056 2.369 -13.092 1.00 93.94 129 ILE A O 1
ATOM 1052 N N . GLY A 1 130 ? 1.204 0.501 -13.045 1.00 93.94 130 GLY A N 1
ATOM 1053 C CA . GLY A 1 130 ? 0.471 -0.128 -11.946 1.00 93.94 130 GLY A CA 1
ATOM 1054 C C . GLY A 1 130 ? 0.528 0.709 -10.668 1.00 93.94 130 GLY A C 1
ATOM 1055 O O . GLY A 1 130 ? -0.498 0.937 -10.029 1.00 93.94 130 GLY A O 1
ATOM 1056 N N . ALA A 1 131 ? 1.706 1.246 -10.333 1.00 96.00 131 ALA A N 1
ATOM 1057 C CA . ALA A 1 131 ? 1.886 2.096 -9.162 1.00 96.00 131 ALA A CA 1
ATOM 1058 C C . ALA A 1 131 ? 1.066 3.393 -9.230 1.00 96.00 131 ALA A C 1
ATOM 1060 O O . ALA A 1 131 ? 0.413 3.752 -8.251 1.00 96.00 131 ALA A O 1
ATOM 1061 N N . ALA A 1 132 ? 1.056 4.082 -10.374 1.00 97.00 132 ALA A N 1
ATOM 1062 C CA . ALA A 1 132 ? 0.299 5.315 -10.562 1.00 97.00 132 ALA A CA 1
ATOM 1063 C C . ALA A 1 132 ? -1.211 5.072 -10.468 1.00 97.00 132 ALA A C 1
ATOM 1065 O O . ALA A 1 132 ? -1.906 5.809 -9.772 1.00 97.00 132 ALA A O 1
ATOM 1066 N N . LEU A 1 133 ? -1.720 4.014 -11.108 1.00 97.38 133 LEU A N 1
ATOM 1067 C CA . LEU A 1 133 ? -3.136 3.651 -11.028 1.00 97.38 133 LEU A CA 1
ATOM 1068 C C . LEU A 1 133 ? -3.545 3.246 -9.610 1.00 97.38 133 LEU A C 1
ATOM 1070 O O . LEU A 1 133 ? -4.613 3.644 -9.145 1.00 97.38 133 LEU A O 1
ATOM 1074 N N . ASN A 1 134 ? -2.686 2.511 -8.901 1.00 97.12 134 ASN A N 1
ATOM 1075 C CA . ASN A 1 134 ? -2.940 2.159 -7.513 1.00 97.12 134 ASN A CA 1
ATOM 1076 C C . ASN A 1 134 ? -2.951 3.398 -6.602 1.00 97.12 134 ASN A C 1
ATOM 1078 O O . ASN A 1 134 ? -3.882 3.562 -5.817 1.00 97.12 134 ASN A O 1
ATOM 1082 N N . VAL A 1 135 ? -1.984 4.316 -6.739 1.00 97.69 135 VAL A N 1
ATOM 1083 C CA . VAL A 1 135 ? -1.979 5.568 -5.959 1.00 97.69 135 VAL A CA 1
ATOM 1084 C C . VAL A 1 135 ? -3.189 6.433 -6.294 1.00 97.69 135 VAL A C 1
ATOM 1086 O O . VAL A 1 135 ? -3.808 6.968 -5.379 1.00 97.69 135 VAL A O 1
ATOM 1089 N N . LEU A 1 136 ? -3.578 6.536 -7.567 1.00 98.06 136 LEU A N 1
ATOM 1090 C CA . LEU A 1 136 ? -4.788 7.253 -7.971 1.00 98.06 136 LEU A CA 1
ATOM 1091 C C . LEU A 1 136 ? -6.040 6.649 -7.324 1.00 98.06 136 LEU A C 1
ATOM 1093 O O . LEU A 1 136 ? -6.864 7.382 -6.777 1.00 98.06 136 LEU A O 1
ATOM 1097 N N . HIS A 1 137 ? -6.172 5.320 -7.334 1.00 98.00 137 HIS A N 1
ATOM 1098 C CA . HIS A 1 137 ? -7.254 4.656 -6.617 1.00 98.00 137 HIS A CA 1
ATOM 1099 C C . HIS A 1 137 ? -7.199 4.962 -5.116 1.00 98.00 137 HIS A C 1
ATOM 1101 O O . HIS A 1 137 ? -8.232 5.271 -4.531 1.00 98.00 137 HIS A O 1
ATOM 1107 N N . HIS A 1 138 ? -6.011 4.953 -4.503 1.00 97.69 138 HIS A N 1
ATOM 1108 C CA . HIS A 1 138 ? -5.840 5.266 -3.085 1.00 97.69 138 HIS A CA 1
ATOM 1109 C C . HIS A 1 138 ? -6.229 6.722 -2.778 1.00 97.69 138 HIS A C 1
ATOM 1111 O O . HIS A 1 138 ? -6.918 6.945 -1.789 1.00 97.69 138 HIS A O 1
ATOM 1117 N N . VAL A 1 139 ? -5.919 7.714 -3.627 1.00 98.25 139 VAL A N 1
ATOM 1118 C CA . VAL A 1 139 ? -6.441 9.091 -3.460 1.00 98.25 139 VAL A CA 1
ATOM 1119 C C . VAL A 1 139 ? -7.966 9.068 -3.297 1.00 98.25 139 VAL A C 1
ATOM 1121 O O . VAL A 1 139 ? -8.505 9.629 -2.350 1.00 98.25 139 VAL A O 1
ATOM 1124 N N . ILE A 1 140 ? -8.670 8.366 -4.183 1.00 98.19 140 ILE A N 1
ATOM 1125 C CA . ILE A 1 140 ? -10.138 8.320 -4.197 1.00 98.19 140 ILE A CA 1
ATOM 1126 C C . ILE A 1 140 ? -10.680 7.504 -3.010 1.00 98.19 140 ILE A C 1
ATOM 1128 O O . ILE A 1 140 ? -11.630 7.916 -2.343 1.00 98.19 140 ILE A O 1
ATOM 1132 N N . MET A 1 141 ? -10.064 6.358 -2.724 1.00 97.94 141 MET A N 1
ATOM 1133 C CA . MET A 1 141 ? -10.445 5.452 -1.642 1.00 97.94 141 MET A CA 1
ATOM 1134 C C . MET A 1 141 ? -10.290 6.108 -0.270 1.00 97.94 141 MET A C 1
ATOM 1136 O O . MET A 1 141 ? -11.228 6.098 0.528 1.00 97.94 141 MET A O 1
ATOM 1140 N N . TYR A 1 142 ? -9.144 6.733 -0.006 1.00 98.00 142 TYR A N 1
ATOM 1141 C CA . TYR A 1 142 ? -8.909 7.419 1.258 1.00 98.00 142 TYR A CA 1
ATOM 1142 C C . TYR A 1 142 ? -9.748 8.690 1.390 1.00 98.00 142 TYR A C 1
ATOM 1144 O O . TYR A 1 142 ? -10.217 8.974 2.490 1.00 98.00 142 TYR A O 1
ATOM 1152 N N . ALA A 1 143 ? -10.040 9.411 0.300 1.00 97.81 143 ALA A N 1
ATOM 1153 C CA . ALA A 1 143 ? -11.007 10.508 0.343 1.00 97.81 143 ALA A CA 1
ATOM 1154 C C . ALA A 1 143 ? -12.392 10.014 0.796 1.00 97.81 143 ALA A C 1
ATO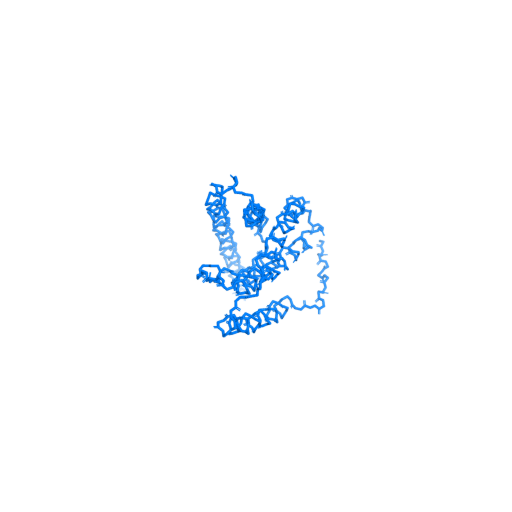M 1156 O O . ALA A 1 143 ? -13.011 10.615 1.679 1.00 97.81 143 ALA A O 1
ATOM 1157 N N . TYR A 1 144 ? -12.857 8.883 0.250 1.00 97.88 144 TYR A N 1
ATOM 1158 C CA . TYR A 1 144 ? -14.114 8.258 0.663 1.00 97.88 144 TYR A CA 1
ATOM 1159 C C . TYR A 1 144 ? -14.102 7.854 2.141 1.00 97.88 144 TYR A C 1
ATOM 1161 O O . TYR A 1 144 ? -15.008 8.235 2.885 1.00 97.88 144 TYR A O 1
ATOM 1169 N N . PHE A 1 145 ? -13.067 7.140 2.596 1.00 95.50 145 PHE A N 1
ATOM 1170 C CA . PHE A 1 145 ? -12.944 6.742 4.003 1.00 95.50 145 PHE A CA 1
ATOM 1171 C C . PHE A 1 145 ? -12.710 7.928 4.954 1.00 95.50 145 PHE A C 1
ATOM 1173 O O . PHE A 1 145 ? -13.045 7.851 6.138 1.00 95.50 145 PHE A O 1
ATOM 1180 N N . GLY A 1 146 ? -12.204 9.048 4.437 1.00 95.88 146 GLY A N 1
ATOM 1181 C CA . GLY A 1 146 ? -12.127 10.336 5.122 1.00 95.88 146 GLY A CA 1
ATOM 1182 C C . GLY A 1 146 ? -13.475 11.057 5.248 1.00 95.88 146 GLY A C 1
ATOM 1183 O O . GLY A 1 146 ? -13.610 11.954 6.076 1.00 95.88 146 GLY A O 1
ATOM 1184 N N . GLY A 1 147 ? -14.494 10.641 4.489 1.00 96.25 147 GLY A N 1
ATOM 1185 C CA . GLY A 1 147 ? -15.863 11.161 4.563 1.00 96.25 147 GLY A CA 1
ATOM 1186 C C . GLY A 1 147 ? -16.391 11.802 3.277 1.00 96.25 147 GLY A C 1
ATOM 1187 O O . GLY A 1 147 ? -17.550 12.215 3.254 1.00 96.25 147 GLY A O 1
ATOM 1188 N N . LEU A 1 148 ? -15.600 11.870 2.201 1.00 96.75 148 LEU A N 1
ATOM 1189 C CA . LEU A 1 148 ? -16.052 12.405 0.917 1.00 96.75 148 LEU A CA 1
ATOM 1190 C C . LEU A 1 148 ? -16.907 1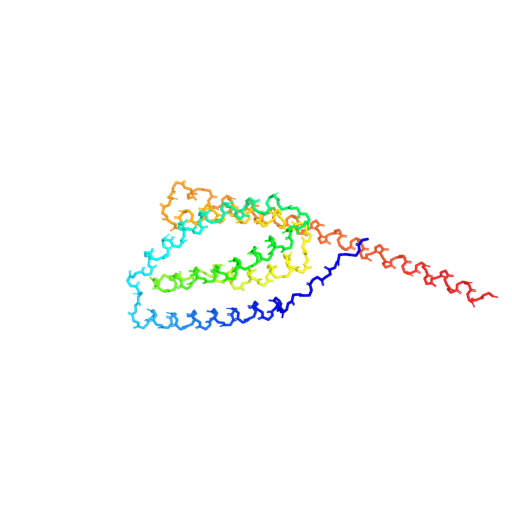1.366 0.175 1.00 96.75 148 LEU A C 1
ATOM 1192 O O . LEU A 1 148 ? -16.428 10.584 -0.640 1.00 96.75 148 LEU A O 1
ATOM 1196 N N . THR A 1 149 ? -18.205 11.329 0.458 1.00 96.00 149 THR A N 1
ATOM 1197 C CA . THR A 1 149 ? -19.107 10.293 -0.076 1.00 96.00 149 THR A CA 1
ATOM 1198 C C . THR A 1 149 ? -19.399 10.425 -1.575 1.00 96.00 149 THR A C 1
ATOM 1200 O O . THR A 1 149 ? -19.793 9.438 -2.200 1.00 96.00 149 THR A O 1
ATOM 1203 N N . SER A 1 150 ? -19.170 11.598 -2.178 1.00 97.06 150 SER A N 1
ATOM 1204 C CA . SER A 1 150 ? -19.421 11.860 -3.605 1.00 97.06 150 SER A CA 1
ATOM 1205 C C . SER A 1 150 ? -18.588 10.977 -4.540 1.00 97.06 150 SER A C 1
ATOM 1207 O O . SER A 1 150 ? -19.050 10.626 -5.624 1.00 97.06 150 SER A O 1
ATOM 1209 N N . VAL A 1 151 ? -17.405 10.534 -4.103 1.00 96.69 151 VAL A N 1
ATOM 1210 C CA . VAL A 1 151 ? -16.516 9.678 -4.905 1.00 96.69 151 VAL A CA 1
ATOM 1211 C C . VAL A 1 151 ? -16.836 8.180 -4.802 1.00 96.69 151 VAL A C 1
ATOM 1213 O O . VAL A 1 151 ? -16.209 7.367 -5.478 1.00 96.69 151 VAL A O 1
ATOM 1216 N N . ARG A 1 152 ? -17.848 7.778 -4.015 1.00 96.25 152 ARG A N 1
ATOM 1217 C CA . ARG A 1 152 ? -18.202 6.361 -3.780 1.00 96.25 152 ARG A CA 1
ATOM 1218 C C . ARG A 1 152 ? -18.398 5.560 -5.071 1.00 96.25 152 ARG A C 1
ATOM 1220 O O . ARG A 1 152 ? -17.977 4.410 -5.147 1.00 96.25 152 ARG A O 1
ATOM 1227 N N . ARG A 1 153 ? -19.028 6.159 -6.089 1.00 96.56 153 ARG A N 1
ATOM 1228 C CA . ARG A 1 153 ? -19.286 5.501 -7.386 1.00 96.56 153 ARG A CA 1
ATOM 1229 C C . ARG A 1 153 ? -18.001 5.197 -8.165 1.00 96.56 153 ARG A C 1
ATOM 1231 O O . ARG A 1 153 ? -17.994 4.285 -8.982 1.00 96.56 153 ARG A O 1
ATOM 1238 N N . MET A 1 154 ? -16.920 5.929 -7.898 1.00 96.75 154 MET A N 1
ATOM 1239 C CA . MET A 1 154 ? -15.632 5.756 -8.573 1.00 96.75 154 MET A CA 1
ATOM 1240 C C . MET A 1 154 ? -14.810 4.604 -7.991 1.00 96.75 154 MET A C 1
ATOM 1242 O O . MET A 1 154 ? -13.929 4.095 -8.678 1.00 96.75 154 MET A O 1
ATOM 1246 N N . LEU A 1 155 ? -15.071 4.181 -6.751 1.00 95.75 155 LEU A N 1
ATOM 1247 C CA . LEU A 1 155 ? -14.295 3.136 -6.074 1.00 95.75 155 LEU A CA 1
ATOM 1248 C C . LEU A 1 155 ? -14.259 1.807 -6.840 1.00 95.75 155 LEU A C 1
ATOM 1250 O O . LEU A 1 155 ? -13.154 1.356 -7.141 1.00 95.75 155 LEU A O 1
ATOM 1254 N N . PRO A 1 156 ? -15.401 1.190 -7.215 1.00 96.31 156 PRO A N 1
ATOM 1255 C CA . PRO A 1 156 ? -15.357 -0.072 -7.950 1.00 96.31 156 PRO A CA 1
ATOM 1256 C C . PRO A 1 156 ? -14.688 0.092 -9.318 1.00 96.31 156 PRO A C 1
ATOM 1258 O O . PRO A 1 156 ? -13.903 -0.759 -9.722 1.00 96.31 156 PRO A O 1
ATOM 1261 N N . VAL A 1 157 ? -14.942 1.211 -10.005 1.00 97.12 157 VAL A N 1
ATOM 1262 C CA . VAL A 1 157 ? -14.395 1.475 -11.344 1.00 97.12 157 VAL A CA 1
ATOM 1263 C C . VAL A 1 157 ? -12.879 1.615 -11.288 1.00 97.12 157 VAL A C 1
ATOM 1265 O O . VAL A 1 157 ? -12.161 0.899 -11.975 1.00 97.12 157 VAL A O 1
ATOM 1268 N N . THR A 1 158 ? -12.374 2.510 -10.443 1.00 97.38 158 THR A N 1
ATOM 1269 C CA . THR A 1 158 ? -10.932 2.758 -10.335 1.00 97.38 158 THR A CA 1
ATOM 1270 C C . THR A 1 158 ? -10.189 1.560 -9.756 1.00 97.38 158 THR A C 1
ATOM 1272 O O . THR A 1 158 ? -9.086 1.276 -10.211 1.00 97.38 158 THR A O 1
ATOM 1275 N N . GLY A 1 159 ? -10.817 0.812 -8.839 1.00 95.25 159 GLY A N 1
ATOM 1276 C CA . GLY A 1 159 ? -10.310 -0.459 -8.326 1.00 95.25 159 GLY A CA 1
ATOM 1277 C C . GLY A 1 159 ? -10.168 -1.520 -9.419 1.00 95.25 159 GLY A C 1
ATOM 1278 O O . GLY A 1 159 ? -9.138 -2.180 -9.514 1.00 95.25 159 GLY A O 1
ATOM 1279 N N . MET A 1 160 ? -11.160 -1.645 -10.300 1.00 96.69 160 MET A N 1
ATOM 1280 C CA . MET A 1 160 ? -11.104 -2.582 -11.422 1.00 96.69 160 MET A CA 1
ATOM 1281 C C . MET A 1 160 ? -10.080 -2.156 -12.478 1.00 96.69 160 MET A C 1
ATOM 1283 O O . MET A 1 160 ? -9.289 -2.979 -12.931 1.00 96.69 160 MET A O 1
ATOM 1287 N N . VAL A 1 161 ? -10.054 -0.869 -12.835 1.00 96.62 161 VAL A N 1
ATOM 1288 C CA . VAL A 1 161 ? -9.123 -0.318 -13.832 1.00 96.62 161 VAL A CA 1
ATOM 1289 C C . VAL A 1 161 ? -7.670 -0.552 -13.419 1.00 96.62 161 VAL A C 1
ATOM 1291 O O . VAL A 1 161 ? -6.889 -1.033 -14.239 1.00 96.62 161 VAL A O 1
ATOM 1294 N N . GLN A 1 162 ? -7.305 -0.280 -12.159 1.00 96.06 162 GLN A N 1
ATOM 1295 C CA . GLN A 1 162 ? -5.933 -0.526 -11.699 1.00 96.06 162 GLN A CA 1
ATOM 1296 C C . GLN A 1 162 ? -5.542 -2.010 -11.779 1.00 96.06 162 GLN A C 1
ATOM 1298 O O . GLN A 1 162 ? -4.408 -2.318 -12.137 1.00 96.06 162 GLN A O 1
ATOM 1303 N N . LEU A 1 163 ? -6.473 -2.927 -11.488 1.00 92.94 163 LEU A N 1
ATOM 1304 C CA . LEU A 1 163 ? -6.207 -4.364 -11.482 1.00 92.94 163 LEU A CA 1
ATOM 1305 C C . LEU A 1 163 ? -6.056 -4.895 -12.904 1.00 92.94 163 LEU A C 1
ATOM 1307 O O . LEU A 1 163 ? -5.072 -5.564 -13.202 1.00 92.94 163 LEU A O 1
ATOM 1311 N N . VAL A 1 164 ? -7.002 -4.574 -13.790 1.00 96.56 164 VAL A N 1
ATOM 1312 C CA . VAL A 1 164 ? -6.982 -5.054 -15.178 1.00 96.56 164 VAL A CA 1
ATOM 1313 C C . 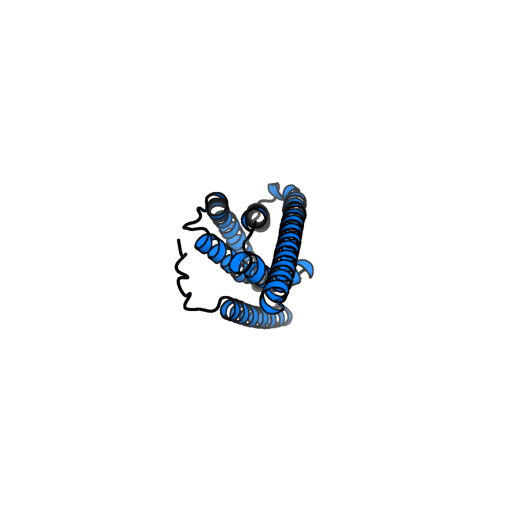VAL A 1 164 ? -5.748 -4.532 -15.904 1.00 96.56 164 VAL A C 1
ATOM 1315 O O . VAL A 1 164 ? -5.020 -5.318 -16.506 1.00 96.56 164 VAL A O 1
ATOM 1318 N N . ILE A 1 165 ? -5.471 -3.228 -15.817 1.00 96.00 165 ILE A N 1
ATOM 1319 C CA . ILE A 1 165 ? -4.296 -2.654 -16.479 1.00 96.00 165 ILE A CA 1
ATOM 1320 C C . ILE A 1 165 ? -3.009 -3.197 -15.853 1.00 96.00 165 ILE A C 1
ATOM 1322 O O . ILE A 1 165 ? -2.092 -3.549 -16.590 1.00 96.00 165 ILE A O 1
ATOM 1326 N N . GLY A 1 166 ? -2.949 -3.320 -14.522 1.00 91.81 166 GLY A N 1
ATOM 1327 C CA . GLY A 1 166 ? -1.810 -3.925 -13.833 1.00 91.81 166 GLY A CA 1
ATOM 1328 C C . GLY A 1 166 ? -1.505 -5.326 -14.362 1.00 91.81 166 GLY A C 1
ATOM 1329 O O . GLY A 1 166 ? -0.390 -5.578 -14.801 1.00 91.81 166 GLY A O 1
ATOM 1330 N N . LEU A 1 167 ? -2.507 -6.206 -14.424 1.00 93.19 167 LEU A N 1
ATOM 1331 C CA . LEU A 1 167 ? -2.345 -7.570 -14.937 1.00 93.19 167 LEU A CA 1
ATOM 1332 C C . LEU A 1 167 ? -1.918 -7.615 -16.410 1.00 93.19 167 LEU A C 1
ATOM 1334 O O . LEU A 1 167 ? -1.092 -8.449 -16.772 1.00 93.19 167 LEU A O 1
ATOM 1338 N N . ILE A 1 168 ? -2.447 -6.726 -17.257 1.00 95.75 168 ILE A N 1
ATOM 1339 C CA . ILE A 1 168 ? -2.042 -6.639 -18.669 1.00 95.75 168 ILE A CA 1
ATOM 1340 C C . ILE A 1 168 ? -0.561 -6.262 -18.780 1.00 95.75 168 ILE A C 1
ATOM 1342 O O . ILE A 1 168 ? 0.176 -6.903 -19.526 1.00 95.75 168 ILE A O 1
ATOM 1346 N N . VAL A 1 169 ? -0.118 -5.251 -18.028 1.00 93.50 169 VAL A N 1
ATOM 1347 C CA . VAL A 1 169 ? 1.287 -4.817 -18.019 1.00 93.50 169 VAL A CA 1
ATOM 1348 C C . VAL A 1 169 ? 2.198 -5.947 -17.539 1.00 93.50 169 VAL A C 1
ATOM 1350 O O . VAL A 1 169 ? 3.211 -6.220 -18.178 1.00 93.50 169 VAL A O 1
ATOM 1353 N N . GLU A 1 170 ? 1.816 -6.654 -16.474 1.00 91.75 170 GLU A N 1
ATOM 1354 C CA . GLU A 1 170 ? 2.569 -7.817 -15.992 1.00 91.75 170 GLU A CA 1
ATOM 1355 C C . GLU A 1 170 ? 2.666 -8.927 -17.044 1.00 91.75 170 GLU A C 1
ATOM 1357 O O . GLU A 1 170 ? 3.746 -9.466 -17.278 1.00 91.75 170 GLU A O 1
ATOM 1362 N N . ALA A 1 171 ? 1.562 -9.249 -17.723 1.00 93.19 171 ALA A N 1
ATOM 1363 C CA . ALA A 1 171 ? 1.550 -10.279 -18.757 1.00 93.19 171 ALA A CA 1
ATOM 1364 C C . ALA A 1 171 ? 2.481 -9.940 -19.934 1.00 93.19 171 ALA A C 1
ATOM 1366 O O . ALA A 1 171 ? 3.135 -10.833 -20.475 1.00 93.19 171 ALA A O 1
ATOM 1367 N N . ILE A 1 172 ? 2.561 -8.660 -20.317 1.00 94.56 172 ILE A N 1
ATOM 1368 C CA . ILE A 1 172 ? 3.474 -8.186 -21.366 1.00 94.56 172 ILE A CA 1
ATOM 1369 C C . ILE A 1 172 ? 4.930 -8.373 -20.928 1.00 94.56 172 ILE A C 1
ATOM 1371 O O . ILE A 1 172 ? 5.700 -8.997 -21.652 1.00 94.56 172 ILE A O 1
ATOM 1375 N N . ILE A 1 173 ? 5.281 -7.919 -19.725 1.00 92.06 173 ILE A N 1
ATOM 1376 C CA . ILE A 1 173 ? 6.658 -7.982 -19.208 1.00 92.06 173 ILE A CA 1
ATOM 1377 C C . ILE A 1 173 ? 7.128 -9.427 -19.053 1.00 92.06 173 ILE A C 1
ATOM 1379 O O . ILE A 1 173 ? 8.236 -9.774 -19.456 1.00 92.06 173 ILE A O 1
ATOM 1383 N N . VAL A 1 174 ? 6.273 -10.300 -18.516 1.00 90.56 174 VAL A N 1
ATOM 1384 C CA . VAL A 1 174 ? 6.586 -11.730 -18.389 1.00 90.56 174 VAL A CA 1
ATOM 1385 C C . VAL A 1 174 ? 6.794 -12.363 -19.764 1.00 90.56 174 VAL A C 1
ATOM 1387 O O . VAL A 1 174 ? 7.728 -13.141 -19.952 1.00 90.56 174 VAL A O 1
ATOM 1390 N N . ARG A 1 175 ? 5.953 -12.024 -20.748 1.00 93.38 175 ARG A N 1
ATOM 1391 C CA . ARG A 1 175 ? 6.102 -12.526 -22.118 1.00 93.38 175 ARG A CA 1
ATOM 1392 C C . ARG A 1 175 ? 7.435 -12.097 -22.733 1.00 93.38 175 ARG A C 1
ATOM 1394 O O . ARG A 1 175 ? 8.090 -12.937 -23.345 1.00 93.38 175 ARG A O 1
ATOM 1401 N N . GLU A 1 176 ? 7.811 -10.831 -22.582 1.00 91.75 176 GLU A N 1
ATOM 1402 C CA . GLU A 1 176 ? 9.074 -10.285 -23.094 1.00 91.75 176 GLU A CA 1
ATOM 1403 C C . GLU A 1 176 ? 10.278 -10.962 -22.425 1.00 91.75 176 GLU A C 1
ATOM 1405 O O . GLU A 1 176 ? 11.150 -11.483 -23.116 1.00 91.75 176 GLU A O 1
ATOM 1410 N N . SER A 1 177 ? 10.258 -11.100 -21.097 1.00 87.69 177 SER A N 1
ATOM 1411 C CA . SER A 1 177 ? 11.313 -11.785 -20.340 1.00 87.69 177 SER A CA 1
ATOM 1412 C C . SER A 1 177 ? 11.518 -13.241 -20.787 1.00 87.69 177 SER A C 1
ATOM 1414 O O . SER A 1 177 ? 12.653 -13.665 -21.003 1.00 87.69 177 SER A O 1
ATOM 1416 N N . ILE A 1 178 ? 10.437 -13.997 -21.015 1.00 90.50 178 ILE A N 1
ATOM 1417 C CA . ILE A 1 178 ? 10.524 -15.382 -21.514 1.00 90.50 178 ILE A CA 1
ATOM 1418 C C . ILE A 1 178 ? 11.117 -15.435 -22.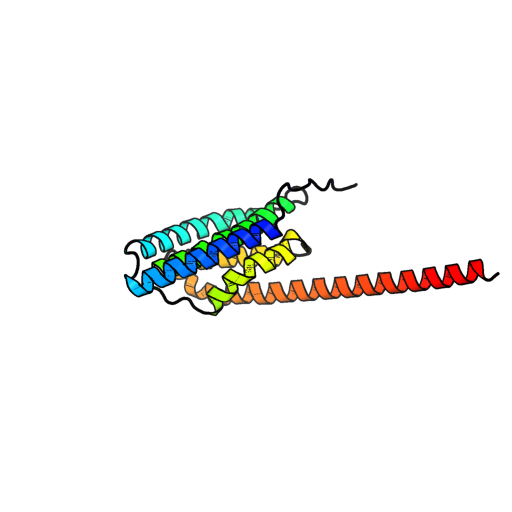932 1.00 90.50 178 ILE A C 1
ATOM 1420 O O . ILE A 1 178 ? 11.826 -16.384 -23.283 1.00 90.50 178 ILE A O 1
ATOM 1424 N N . GLN A 1 179 ? 10.799 -14.458 -23.785 1.00 90.94 179 GLN A N 1
ATOM 1425 C CA . GLN A 1 179 ? 11.338 -14.393 -25.145 1.00 90.94 179 GLN A CA 1
ATOM 1426 C C . GLN A 1 179 ? 12.840 -14.096 -25.140 1.00 90.94 179 GLN A C 1
ATOM 1428 O O . GLN A 1 179 ? 13.583 -14.742 -25.886 1.00 90.94 179 GLN A O 1
ATOM 1433 N N . ASP A 1 180 ? 13.284 -13.194 -24.268 1.00 87.81 180 ASP A N 1
ATOM 1434 C CA . ASP A 1 180 ? 14.692 -12.835 -24.118 1.00 87.81 180 ASP A CA 1
ATOM 1435 C C . ASP A 1 180 ? 15.535 -14.010 -23.608 1.00 87.81 180 ASP A C 1
ATOM 1437 O O . ASP A 1 180 ? 16.572 -14.326 -24.200 1.00 87.81 180 ASP A O 1
ATOM 1441 N N . GLU A 1 181 ? 15.064 -14.734 -22.587 1.00 86.25 181 GLU A N 1
ATOM 1442 C CA . GLU A 1 181 ? 15.745 -15.932 -22.070 1.00 86.25 181 GLU A CA 1
ATOM 1443 C C . GLU A 1 181 ? 15.888 -17.023 -23.137 1.00 86.25 181 GLU A C 1
ATOM 1445 O O . GLU A 1 181 ? 16.961 -17.608 -23.311 1.00 86.25 181 GLU A O 1
ATOM 1450 N N . ARG A 1 182 ? 14.830 -17.266 -23.923 1.00 86.56 182 ARG A N 1
ATOM 1451 C CA . ARG A 1 182 ? 14.894 -18.203 -25.056 1.00 86.56 182 ARG A CA 1
ATOM 1452 C C . ARG A 1 182 ? 15.913 -17.756 -26.101 1.00 86.56 182 ARG A C 1
ATOM 1454 O O . ARG A 1 182 ? 16.626 -18.593 -26.655 1.00 86.56 182 ARG A O 1
ATOM 1461 N N . GLY A 1 183 ? 15.985 -16.456 -26.379 1.00 81.31 183 GLY A N 1
ATOM 1462 C CA . GLY A 1 183 ? 16.954 -15.885 -27.310 1.00 81.31 183 GLY A CA 1
ATOM 1463 C C . GLY A 1 183 ? 18.399 -16.083 -26.849 1.00 81.31 183 GLY A C 1
ATOM 1464 O O . GLY A 1 183 ? 19.246 -16.470 -27.657 1.00 81.31 183 GLY A O 1
ATOM 1465 N N . LEU A 1 184 ? 18.671 -15.863 -25.561 1.00 85.56 184 LEU A N 1
ATOM 1466 C CA . LEU A 1 184 ? 19.983 -16.085 -24.945 1.00 85.56 184 LEU A CA 1
ATOM 1467 C C . LEU A 1 184 ? 20.393 -17.558 -25.016 1.00 85.56 184 LEU A C 1
ATOM 1469 O O . LEU A 1 184 ? 21.457 -17.866 -25.550 1.00 85.56 184 LEU A O 1
ATOM 1473 N N . PHE A 1 185 ? 19.507 -18.465 -24.607 1.00 85.38 185 PHE A N 1
ATOM 1474 C CA . PHE A 1 185 ? 19.768 -19.904 -24.640 1.00 85.38 185 PHE A CA 1
ATOM 1475 C C . PHE A 1 185 ? 20.114 -20.413 -26.050 1.00 85.38 185 PHE A C 1
ATOM 1477 O O . PHE A 1 185 ? 21.064 -21.171 -26.246 1.00 85.38 185 PHE A O 1
ATOM 1484 N N . VAL A 1 186 ? 19.389 -19.956 -27.078 1.00 85.56 186 VAL A N 1
ATOM 1485 C CA . VAL A 1 186 ? 19.680 -20.329 -28.474 1.00 85.56 186 VAL A CA 1
ATOM 1486 C C . VAL A 1 186 ? 21.045 -19.802 -28.935 1.00 85.56 186 VAL A C 1
ATOM 1488 O O . VAL A 1 186 ? 21.722 -20.476 -29.716 1.00 85.56 186 VAL A O 1
ATOM 1491 N N . ARG A 1 187 ? 21.468 -18.616 -28.477 1.00 85.69 187 ARG A N 1
ATOM 1492 C CA . ARG A 1 187 ? 22.793 -18.057 -28.796 1.00 85.69 187 ARG A CA 1
ATOM 1493 C C . ARG A 1 187 ? 23.913 -18.859 -28.137 1.00 85.69 187 ARG A C 1
ATOM 1495 O O . ARG A 1 187 ? 24.878 -19.184 -28.823 1.00 85.69 187 ARG A O 1
ATOM 1502 N N . GLU A 1 188 ? 23.754 -19.233 -26.871 1.00 88.44 188 GLU A N 1
ATOM 1503 C CA . GLU A 1 188 ? 24.720 -20.067 -26.143 1.00 88.44 188 GLU A CA 1
ATOM 1504 C C . GLU A 1 188 ? 24.882 -21.447 -26.795 1.00 88.44 188 GLU A C 1
ATOM 1506 O O . GLU A 1 188 ? 26.003 -21.888 -27.046 1.00 88.44 188 GLU A O 1
ATOM 1511 N N . LEU A 1 189 ? 23.775 -22.091 -27.189 1.00 85.62 189 LEU A N 1
ATOM 1512 C CA . LEU A 1 189 ? 23.817 -23.366 -27.915 1.00 85.62 189 LEU A CA 1
ATOM 1513 C C . LEU A 1 189 ? 24.551 -23.273 -29.259 1.00 85.62 189 LEU A C 1
ATOM 1515 O O . LEU A 1 189 ? 25.204 -24.232 -29.671 1.00 85.62 189 LEU A O 1
ATOM 1519 N N . ARG A 1 190 ? 24.427 -22.148 -29.975 1.00 83.94 190 ARG A N 1
ATOM 1520 C CA . ARG A 1 190 ? 25.155 -21.934 -31.236 1.00 83.94 190 ARG A CA 1
ATOM 1521 C C . ARG A 1 190 ? 26.648 -21.739 -30.986 1.00 83.94 190 ARG A C 1
ATOM 1523 O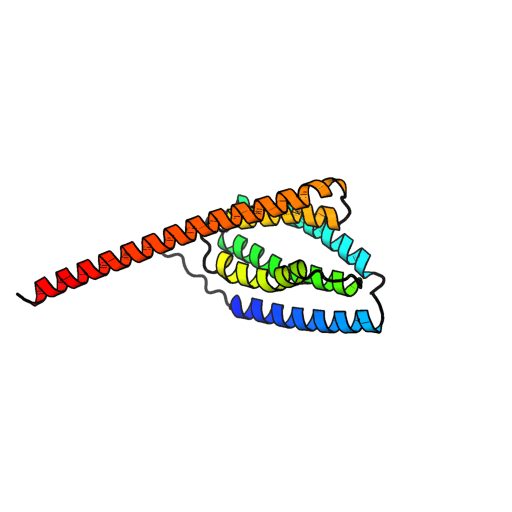 O . ARG A 1 190 ? 27.442 -22.416 -31.626 1.00 83.94 190 ARG A O 1
ATOM 1530 N N . GLN A 1 191 ? 27.015 -20.904 -30.015 1.00 84.81 191 GLN A N 1
ATOM 1531 C CA . GLN A 1 191 ? 28.416 -20.668 -29.657 1.00 84.81 191 GLN A CA 1
ATOM 1532 C C . GLN A 1 191 ? 29.122 -21.944 -29.180 1.00 84.81 191 GLN A C 1
ATOM 1534 O O . GLN A 1 191 ? 30.258 -22.188 -29.576 1.00 84.81 191 GLN A O 1
ATOM 1539 N N . GLY A 1 192 ? 28.445 -22.793 -28.398 1.00 83.00 192 GLY A N 1
ATOM 1540 C CA . GLY A 1 192 ? 28.990 -24.090 -27.982 1.00 83.00 192 GLY A CA 1
ATOM 1541 C C . GLY A 1 192 ? 29.265 -25.028 -29.163 1.00 83.00 192 GLY A C 1
ATOM 1542 O O . GLY A 1 192 ? 30.343 -25.610 -29.252 1.00 83.00 192 GLY A O 1
ATOM 1543 N N . LYS A 1 193 ? 28.333 -25.110 -30.123 1.00 79.25 193 LYS A N 1
ATOM 1544 C CA . LYS A 1 193 ? 28.510 -25.918 -31.344 1.00 79.25 193 LYS A CA 1
ATOM 1545 C C . LYS A 1 193 ? 29.629 -25.401 -32.246 1.00 79.25 193 LYS A C 1
ATOM 1547 O O . LYS A 1 193 ? 30.330 -26.200 -32.865 1.00 79.25 193 LYS A O 1
ATOM 1552 N N . ASP A 1 194 ? 29.784 -24.085 -32.346 1.00 81.12 194 ASP A N 1
ATOM 1553 C CA . ASP A 1 194 ? 30.854 -23.485 -33.142 1.00 81.12 194 ASP A CA 1
ATOM 1554 C C . ASP A 1 194 ? 32.225 -23.705 -32.476 1.00 81.12 194 ASP A C 1
ATOM 1556 O O . ASP A 1 194 ? 33.193 -24.007 -33.169 1.00 81.12 194 ASP A O 1
ATOM 1560 N N . ALA A 1 195 ? 32.308 -23.665 -31.141 1.00 70.38 195 ALA A N 1
ATOM 1561 C CA . ALA A 1 195 ? 33.534 -23.964 -30.397 1.00 70.38 195 ALA A CA 1
ATOM 1562 C C . ALA A 1 195 ? 33.966 -25.442 -30.500 1.00 70.38 195 ALA A C 1
ATOM 1564 O O . ALA A 1 195 ? 35.156 -25.725 -30.646 1.00 70.38 195 ALA A O 1
ATOM 1565 N N . GLU A 1 196 ? 33.023 -26.391 -30.488 1.00 71.88 196 GLU A N 1
ATOM 1566 C CA . GLU A 1 196 ? 33.318 -27.818 -30.714 1.00 71.88 196 GLU A CA 1
ATOM 1567 C C . GLU A 1 196 ? 33.868 -28.085 -32.122 1.00 71.88 196 GLU A C 1
ATOM 1569 O O . GLU A 1 196 ? 34.786 -28.889 -32.283 1.00 71.88 196 GLU A O 1
ATOM 1574 N N . LYS A 1 197 ? 33.364 -27.379 -33.143 1.00 70.19 197 LYS A N 1
ATOM 1575 C CA . LYS A 1 197 ? 33.881 -27.495 -34.516 1.00 70.19 197 LYS A CA 1
ATOM 1576 C C . LYS A 1 197 ? 35.314 -26.989 -34.674 1.00 70.19 197 LYS A C 1
ATOM 1578 O O . LYS A 1 197 ? 36.017 -27.496 -35.537 1.00 70.19 197 LYS A O 1
ATOM 1583 N N . VAL A 1 198 ? 35.727 -26.002 -33.879 1.00 68.44 198 VAL A N 1
ATOM 1584 C CA . VAL A 1 198 ? 37.076 -25.408 -33.937 1.00 68.44 198 VAL A CA 1
ATOM 1585 C C . VAL A 1 198 ? 38.117 -26.277 -33.220 1.00 68.44 198 VAL A C 1
ATOM 1587 O O . VAL A 1 198 ? 39.266 -26.308 -33.638 1.00 68.44 198 VAL A O 1
ATOM 1590 N N . ASN A 1 199 ? 37.728 -27.005 -32.168 1.00 66.00 199 ASN A N 1
ATOM 1591 C CA . ASN A 1 199 ? 38.643 -27.864 -31.399 1.00 66.00 199 ASN A CA 1
ATOM 1592 C C . ASN A 1 199 ? 38.713 -29.321 -31.902 1.00 66.00 199 ASN A C 1
ATOM 1594 O O . ASN A 1 199 ? 39.557 -30.083 -31.435 1.00 66.00 199 ASN A O 1
ATOM 1598 N N . GLY A 1 200 ? 37.810 -29.726 -32.800 1.00 58.16 200 GLY A N 1
ATOM 1599 C CA . GLY A 1 200 ? 37.759 -31.068 -33.396 1.00 58.16 200 GLY A CA 1
ATOM 1600 C C . GLY A 1 200 ? 38.453 -31.205 -34.759 1.00 58.16 200 GLY A C 1
ATOM 1601 O O . GLY A 1 200 ? 38.311 -32.252 -35.392 1.00 58.16 200 GLY A O 1
ATOM 1602 N N . SER A 1 201 ? 39.152 -30.162 -35.218 1.00 51.69 201 SER A N 1
ATOM 1603 C CA . SER A 1 201 ? 39.947 -30.106 -36.458 1.00 51.69 201 SER A CA 1
ATOM 1604 C C . SER A 1 201 ? 41.425 -29.925 -36.151 1.00 51.69 201 SER A C 1
ATOM 1606 O O . SER A 1 201 ? 42.246 -30.587 -36.819 1.00 51.69 201 SER A O 1
#

Organism: NCBI:txid1408157

Sequence (201 aa):
MQVERTAIPYSPVATTLVHTLVFVLLWTILQHYATSHGPFPVARRISKLHNILYSILNIPRLGLILLSSPHNDFLARRIYHLIRIYEYLDILTVCASGSPIALHFAVHHLTTPWLTLCRVLYNSDGWRIGAALNVLHHVIMYAYFGGLTSVRRMLPVTGMVQLVIGLIVEAIIVRESIQDERGLFVRELRQGKDAEKVNGS